Protein AF-A0A4Y2KYR1-F1 (afdb_monomer)

Foldseek 3Di:
DPPPPPVVVVVVVVVVVVCVVPPDPDDDPDDPDDDDDDDDDDDPDDDDDDPPDDDQPWDKDKDWDDPPPPPDDDDDDDDDDDDDDDPPPDDDDPGDTDIDTDRQPAQDPLCPVVLAPDPWDWDGDRPHIATHEDPQFDDRRSPDGCQPVVPLAPPPWDWDQPVVHIATHADPPFDDRRSPD

So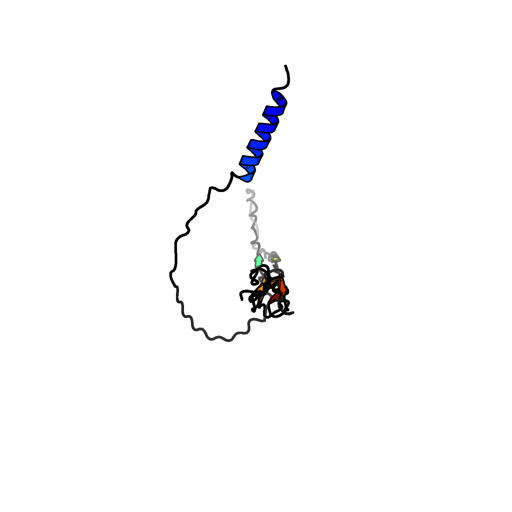lvent-accessible surface area (backbone atoms only — not comparable to full-atom values): 12220 Å² total; per-residue (Å²): 144,88,74,69,64,65,58,53,52,53,52,52,52,52,52,52,50,50,40,66,77,75,58,85,88,84,90,81,91,74,85,84,80,83,84,90,80,86,81,87,77,89,78,92,73,94,71,98,70,84,84,88,71,88,68,85,79,77,58,75,51,74,53,75,74,78,82,79,78,76,75,75,77,86,78,83,86,80,85,81,92,81,85,79,95,67,86,78,78,77,74,80,77,82,77,74,72,50,74,52,77,59,78,76,78,68,55,68,77,52,48,78,77,57,70,31,32,78,81,19,47,66,38,79,51,69,86,40,61,45,41,51,47,40,85,63,33,35,66,78,33,18,78,37,73,46,58,47,77,76,55,68,30,31,75,82,19,48,64,43,72,65,92,83,45,60,44,42,50,51,48,78,92,34,33,69,79,34,18,80,76

Nearest PDB structures (foldseek):
  4cue-assembly1_A-2  TM=7.297E-01  e=3.334E-07  Homo sapiens
  4cuf-assembly1_A  TM=7.128E-01  e=3.334E-07  Homo sapiens
  4d0f-assembly1_A-2  TM=7.132E-01  e=3.779E-07  Homo sapiens
  4xl1-assembly2_D  TM=6.771E-01  e=3.549E-07  Rattus norvegicus
  5uk5-assembly1_A  TM=6.570E-01  e=6.644E-07  Rattus norvegicus

Sequence (181 aa):
MRRVGKVTVVLLLFLSAFLYVHGASVLRTNEFKERNAPLSLTDEETDKADPSASVPTTTTATLSTESIVTTENPKEPSEPSNNTDAGTTSKPISTASISITVTTKEPGDHCSSNPCKNDGTCEEDGTGFKCVCKGPWKGETCEESFYCSSNPCKNDGTCEEDGTGFKCICKGPWKGETCEE

InterPro domains:
  IPR000742 EGF-like domain [PF00008] (111-141)
  IPR000742 EGF-like domain [PF00008] (148-178)
  IPR000742 EGF-like domain [PS00022] (131-142)
  IPR000742 EGF-like domain [PS00022] (168-179)
  IPR000742 EGF-like domain [PS01186] (131-142)
  IPR000742 EGF-like domain [PS01186] (168-179)
  IPR000742 EGF-like domain [PS50026] (107-143)
  IPR000742 EGF-like domain [PS50026] (144-180)
  IPR000742 EGF-like domain [SM00181] (110-143)
  IPR000742 EGF-like domain [SM00181] (147-180)

Organism: Araneus ventricosus (NCBI:txid182803)

Radius of gyration: 39.06 Å; Cα contacts (8 Å, |Δi|>4): 184; chains: 1; bounding box: 58×87×119 Å

Mean predicted aligned error: 21.1 Å

pLDDT: mean 70.58, std 19.36, range [40.69, 97.94]

Structure (mmCIF, N/CA/C/O backbone):
data_AF-A0A4Y2KYR1-F1
#
_entry.id   AF-A0A4Y2KYR1-F1
#
loop_
_atom_site.group_PDB
_atom_site.id
_atom_site.type_symbol
_atom_site.label_atom_id
_atom_site.label_alt_id
_atom_site.label_comp_id
_atom_site.label_asym_id
_atom_site.label_entity_id
_atom_site.label_seq_id
_atom_site.pdbx_PDB_ins_code
_atom_site.Cartn_x
_atom_site.Cartn_y
_atom_site.Cartn_z
_atom_site.occupancy
_atom_site.B_iso_or_equiv
_atom_site.auth_seq_id
_atom_site.auth_comp_id
_atom_site.auth_asym_id
_atom_site.auth_atom_id
_atom_site.pdbx_PDB_model_num
ATOM 1 N N . MET A 1 1 ? -26.246 63.822 6.257 1.00 48.97 1 MET A N 1
ATOM 2 C CA . MET A 1 1 ? -26.833 62.543 5.791 1.00 48.97 1 MET A CA 1
ATOM 3 C C . MET A 1 1 ? -25.756 61.636 5.179 1.00 48.97 1 MET A C 1
ATOM 5 O O . MET A 1 1 ? -25.474 61.803 4.007 1.00 48.97 1 MET A O 1
ATOM 9 N N . ARG A 1 2 ? -25.110 60.720 5.930 1.00 53.00 2 ARG A N 1
ATOM 10 C CA . ARG A 1 2 ? -24.216 59.655 5.382 1.00 53.00 2 ARG A CA 1
ATOM 11 C C . ARG A 1 2 ? -24.107 58.422 6.316 1.00 53.00 2 ARG A C 1
ATOM 13 O O . ARG A 1 2 ? -23.013 57.950 6.597 1.00 53.00 2 ARG A O 1
ATOM 20 N N . ARG A 1 3 ? -25.228 57.905 6.843 1.00 54.69 3 ARG A N 1
ATOM 21 C CA . ARG A 1 3 ? -25.262 56.636 7.623 1.00 54.69 3 ARG A CA 1
ATOM 22 C C . ARG A 1 3 ? -25.930 55.460 6.891 1.00 54.69 3 ARG A C 1
ATOM 24 O O . ARG A 1 3 ? -25.996 54.374 7.444 1.00 54.69 3 ARG A O 1
ATOM 31 N N . VAL A 1 4 ? -26.363 55.650 5.641 1.00 54.62 4 VAL A N 1
ATOM 32 C CA . VAL A 1 4 ? -27.049 54.614 4.836 1.00 54.62 4 VAL A CA 1
ATOM 33 C C . VAL A 1 4 ? -26.058 53.703 4.079 1.00 54.62 4 VAL A C 1
ATOM 35 O O . VAL A 1 4 ? -26.382 52.571 3.742 1.00 54.62 4 VAL A O 1
ATOM 38 N N . GLY A 1 5 ? -24.807 54.141 3.872 1.00 54.19 5 GLY A N 1
ATOM 39 C CA . GLY A 1 5 ? -23.817 53.389 3.082 1.00 54.19 5 GLY A CA 1
ATOM 40 C C . GLY A 1 5 ? -23.158 52.207 3.803 1.00 54.19 5 GLY A C 1
ATOM 41 O O . GLY A 1 5 ? -22.936 51.171 3.193 1.00 54.19 5 GLY A O 1
ATOM 42 N N . LYS A 1 6 ? -22.867 52.318 5.106 1.00 57.78 6 LYS A N 1
ATOM 43 C CA . LYS A 1 6 ? -22.137 51.256 5.829 1.00 57.78 6 LYS A CA 1
ATOM 44 C C . LYS A 1 6 ? -23.016 50.047 6.161 1.00 57.78 6 LYS A C 1
ATOM 46 O O . LYS A 1 6 ? -22.548 48.925 6.047 1.00 57.78 6 LYS A O 1
ATOM 51 N N . VAL A 1 7 ? -24.287 50.264 6.501 1.00 65.75 7 VAL A N 1
ATOM 52 C CA . VAL A 1 7 ? -25.218 49.168 6.829 1.00 65.75 7 VAL A CA 1
ATOM 53 C C . VAL A 1 7 ? -25.576 48.356 5.578 1.00 65.75 7 VAL A C 1
ATOM 55 O O . VAL A 1 7 ? -25.592 47.132 5.631 1.00 65.75 7 VAL A O 1
ATOM 58 N N . THR A 1 8 ? -25.761 49.021 4.432 1.00 68.88 8 THR A N 1
ATOM 59 C CA . THR A 1 8 ? -26.080 48.360 3.154 1.00 68.88 8 THR A CA 1
ATOM 60 C C . THR A 1 8 ? -24.920 47.502 2.640 1.00 68.88 8 THR A C 1
ATOM 62 O O . THR A 1 8 ? -25.141 46.384 2.189 1.00 68.88 8 THR A O 1
ATOM 65 N N . VAL A 1 9 ? -23.674 47.979 2.762 1.00 70.12 9 VAL A N 1
ATOM 66 C CA . VAL A 1 9 ? -22.483 47.205 2.362 1.00 70.12 9 VAL A CA 1
ATOM 67 C C . VAL A 1 9 ? -22.295 45.981 3.257 1.00 70.12 9 VAL A C 1
ATOM 69 O O . VAL A 1 9 ? -22.020 44.898 2.754 1.00 70.12 9 VAL A O 1
ATOM 72 N N . VAL A 1 10 ? -22.506 46.121 4.568 1.00 75.62 10 VAL A N 1
ATOM 73 C CA . VAL A 1 10 ? -22.406 44.991 5.502 1.00 75.62 10 VAL A CA 1
ATOM 74 C C . VAL A 1 10 ? -23.488 43.944 5.210 1.00 75.62 10 VAL A C 1
ATOM 76 O O . VAL A 1 10 ? -23.174 42.760 5.140 1.00 75.62 10 VAL A O 1
ATOM 79 N N . LEU A 1 11 ? -24.731 44.358 4.939 1.00 75.25 11 LEU A N 1
ATOM 80 C CA . LEU A 1 11 ? -25.822 43.437 4.600 1.00 75.25 11 LEU A CA 1
ATOM 81 C C . LEU A 1 11 ? -25.573 42.686 3.277 1.00 75.25 11 LEU A C 1
ATOM 83 O O . LEU A 1 11 ? -25.832 41.488 3.199 1.00 75.25 11 LEU A O 1
ATOM 87 N N . LEU A 1 12 ? -25.025 43.360 2.258 1.00 74.19 12 LEU A N 1
ATOM 88 C CA . LEU A 1 12 ? -24.672 42.731 0.978 1.00 74.19 12 LEU A CA 1
ATOM 89 C C . LEU A 1 12 ? -23.522 41.725 1.125 1.00 74.19 12 LEU A C 1
ATOM 91 O O . LEU A 1 12 ? -23.578 40.654 0.524 1.00 74.19 12 LEU A O 1
ATOM 95 N N . LEU A 1 13 ? -22.521 42.022 1.962 1.00 74.94 13 LEU A N 1
ATOM 96 C CA . LEU A 1 13 ? -21.438 41.080 2.257 1.00 74.94 13 LEU A CA 1
ATOM 97 C C . LEU A 1 13 ? -21.963 39.836 2.989 1.00 74.94 13 LEU A C 1
ATOM 99 O O . LEU A 1 13 ? -21.628 38.720 2.596 1.00 74.94 13 LEU A O 1
ATOM 103 N N . PHE A 1 14 ? -22.853 39.999 3.973 1.00 77.88 14 PHE A N 1
ATOM 104 C CA . PHE A 1 14 ? -23.469 38.861 4.663 1.00 77.88 14 PHE A CA 1
ATOM 105 C C . PHE A 1 14 ? -24.353 38.011 3.744 1.00 77.88 14 PHE A C 1
ATOM 107 O O . PHE A 1 14 ? -24.269 36.787 3.803 1.00 77.88 14 PHE A O 1
ATOM 114 N N . LEU A 1 15 ? -25.146 38.624 2.859 1.00 72.75 15 LEU A N 1
ATOM 115 C CA . LEU A 1 15 ? -25.958 37.889 1.882 1.00 72.75 15 LEU A CA 1
ATOM 116 C C . LEU A 1 15 ? -25.090 37.150 0.852 1.00 72.75 15 LEU A C 1
ATOM 118 O O . LEU A 1 15 ? -25.401 36.015 0.501 1.00 72.75 15 LEU A O 1
ATOM 122 N N . SER A 1 16 ? -23.970 37.743 0.421 1.00 72.25 16 SER A N 1
ATOM 123 C CA . SER A 1 16 ? -23.019 37.073 -0.477 1.00 72.25 16 SER A CA 1
ATOM 124 C C . SER A 1 16 ? -22.327 35.878 0.187 1.00 72.25 16 SER A C 1
ATOM 126 O O . SER A 1 16 ? -22.206 34.824 -0.430 1.00 72.25 16 SER A O 1
ATOM 128 N N . ALA A 1 17 ? -21.957 35.998 1.467 1.00 71.19 17 ALA A N 1
ATOM 129 C CA . ALA A 1 17 ? -21.368 34.906 2.234 1.00 71.19 17 ALA A CA 1
ATOM 130 C C . ALA A 1 17 ? -22.388 33.790 2.510 1.00 71.19 17 ALA A C 1
ATOM 132 O O . ALA A 1 17 ? -22.047 32.616 2.423 1.00 71.19 17 ALA A O 1
ATOM 133 N N . PHE A 1 18 ? -23.653 34.129 2.773 1.00 70.38 18 PHE A N 1
ATOM 134 C CA . PHE A 1 18 ? -24.713 33.133 2.952 1.00 70.38 18 PHE A CA 1
ATOM 135 C C . PHE A 1 18 ? -25.013 32.356 1.666 1.00 70.38 18 PHE A C 1
ATOM 137 O O . PHE A 1 18 ? -25.172 31.139 1.717 1.00 70.38 18 PHE A O 1
ATOM 144 N N . LEU A 1 19 ? -25.042 33.030 0.511 1.00 67.12 19 LEU A N 1
ATOM 145 C CA . LEU A 1 19 ? -25.156 32.356 -0.786 1.00 67.12 19 LEU A CA 1
ATOM 146 C C . LEU A 1 19 ? -23.917 31.507 -1.102 1.00 67.12 19 LEU A C 1
ATOM 148 O O . LEU A 1 19 ? -24.059 30.436 -1.676 1.00 67.12 19 LEU A O 1
ATOM 152 N N . TYR A 1 20 ? -22.722 31.933 -0.686 1.00 69.50 20 TYR A N 1
ATOM 153 C CA . TYR A 1 20 ? -21.499 31.142 -0.844 1.00 69.50 20 TYR A CA 1
ATOM 154 C C . TYR A 1 20 ? -21.510 29.865 0.012 1.00 69.50 20 TYR A C 1
ATOM 156 O O . TYR A 1 20 ? -21.117 28.804 -0.461 1.00 69.50 20 TYR A O 1
ATOM 164 N N . VAL A 1 21 ? -21.992 29.944 1.256 1.00 66.50 21 VAL A N 1
ATOM 165 C CA . VAL A 1 21 ? -22.015 28.797 2.182 1.00 66.50 21 VAL A CA 1
ATOM 166 C C . VAL A 1 21 ? -23.177 27.838 1.887 1.00 66.50 21 VAL A C 1
ATOM 168 O O . VAL A 1 21 ? -23.030 26.637 2.090 1.00 66.50 21 VAL A O 1
ATOM 171 N N . HIS A 1 22 ? -24.315 28.327 1.378 1.00 65.31 22 HIS A N 1
ATOM 172 C CA . HIS A 1 22 ? -25.526 27.512 1.176 1.00 65.31 22 HIS A CA 1
ATOM 173 C C . HIS A 1 22 ? -26.009 27.399 -0.282 1.00 65.31 22 HIS A C 1
ATOM 175 O O . HIS A 1 22 ? -27.112 26.905 -0.517 1.00 65.31 22 HIS A O 1
ATOM 181 N N . GLY A 1 23 ? -25.233 27.838 -1.277 1.00 52.69 23 GLY A N 1
ATOM 182 C CA . GLY A 1 23 ? -25.733 28.011 -2.644 1.00 52.69 23 GLY A CA 1
ATOM 183 C C . GLY A 1 23 ? -24.744 27.676 -3.753 1.00 52.69 23 GLY A C 1
ATOM 184 O O . GLY A 1 23 ? -24.394 28.553 -4.531 1.00 52.69 23 GLY A O 1
ATOM 185 N N . ALA A 1 24 ? -24.367 26.400 -3.877 1.00 58.44 24 ALA A N 1
ATOM 186 C CA . ALA A 1 24 ? -24.047 25.757 -5.161 1.00 58.44 24 ALA A CA 1
ATOM 187 C C . ALA A 1 24 ? -23.942 24.231 -4.982 1.00 58.44 24 ALA A C 1
ATOM 189 O O . ALA A 1 24 ? -22.869 23.639 -5.036 1.00 58.44 24 ALA A O 1
ATOM 190 N N . SER A 1 25 ? -25.064 23.560 -4.730 1.00 58.47 25 SER A N 1
ATOM 191 C CA . SER A 1 25 ? -25.136 22.092 -4.784 1.00 58.47 25 SER A CA 1
ATOM 192 C C . SER A 1 25 ? -26.449 21.657 -5.411 1.00 58.47 25 SER A C 1
ATOM 194 O O . SER A 1 25 ? -27.263 20.983 -4.798 1.00 58.47 25 SER A O 1
ATOM 196 N N . VAL A 1 26 ? -26.668 22.075 -6.656 1.00 58.38 26 VAL A N 1
ATOM 197 C CA . VAL A 1 26 ? -27.631 21.433 -7.549 1.00 58.38 26 VAL A CA 1
ATOM 198 C C . VAL A 1 26 ? -27.011 21.461 -8.937 1.00 58.38 26 VAL A C 1
ATOM 200 O O . VAL A 1 26 ? -26.867 22.539 -9.503 1.00 58.38 26 VAL A O 1
ATOM 203 N N . LEU A 1 27 ? -26.584 20.288 -9.418 1.00 50.97 27 LEU A N 1
ATOM 204 C CA . LEU A 1 27 ? -26.590 19.811 -10.813 1.00 50.97 27 LEU A CA 1
ATOM 205 C C . LEU A 1 27 ? -25.491 18.753 -11.013 1.00 50.97 27 LEU A C 1
ATOM 207 O O . LEU A 1 27 ? -24.351 19.080 -11.329 1.00 50.97 27 LEU A O 1
ATOM 211 N N . ARG A 1 28 ? -25.864 17.477 -10.861 1.00 50.25 28 ARG A N 1
ATOM 212 C CA . ARG A 1 28 ? -25.661 16.400 -11.854 1.00 50.25 28 ARG A CA 1
ATOM 213 C C . ARG A 1 28 ? -26.103 15.065 -11.250 1.00 50.25 28 ARG A C 1
ATOM 215 O O . ARG A 1 28 ? -25.305 14.290 -10.742 1.00 50.25 28 ARG A O 1
ATOM 222 N N . THR A 1 29 ? -27.398 14.788 -11.349 1.00 48.88 29 THR A N 1
ATOM 223 C CA . THR A 1 29 ? -27.886 13.413 -11.469 1.00 48.88 29 THR A CA 1
ATOM 224 C C . THR A 1 29 ? -27.684 13.003 -12.924 1.00 48.88 29 THR A C 1
ATOM 226 O O . THR A 1 29 ? -28.483 13.379 -13.777 1.00 48.88 29 THR A O 1
ATOM 229 N N . ASN A 1 30 ? -26.601 12.288 -13.221 1.00 47.66 30 ASN A N 1
ATOM 230 C CA . ASN A 1 30 ? -26.528 11.489 -14.439 1.00 47.66 30 ASN A CA 1
ATOM 231 C C . ASN A 1 30 ? -26.544 10.023 -14.027 1.00 47.66 30 ASN A C 1
ATOM 233 O O . ASN A 1 30 ? -25.548 9.471 -13.569 1.00 47.66 30 ASN A O 1
ATOM 237 N N . GLU A 1 31 ? -27.721 9.430 -14.186 1.00 54.69 31 GLU A N 1
ATOM 238 C CA . GLU A 1 31 ? -27.915 7.997 -14.308 1.00 54.69 31 GLU A CA 1
ATOM 239 C C . GLU A 1 31 ? -27.101 7.491 -15.507 1.00 54.69 31 GLU A C 1
ATOM 241 O O . GLU A 1 31 ? -27.342 7.909 -16.640 1.00 54.69 31 GLU A O 1
ATOM 246 N N . PHE A 1 32 ? -26.155 6.577 -15.286 1.00 44.91 32 PHE A N 1
ATOM 247 C CA . PHE A 1 32 ? -25.683 5.697 -16.354 1.00 44.91 32 PHE A CA 1
ATOM 248 C C . PHE A 1 32 ? -26.122 4.274 -16.027 1.00 44.91 32 PHE A C 1
ATOM 250 O O . PHE A 1 32 ? -25.468 3.512 -15.317 1.00 44.91 32 PHE A O 1
ATOM 257 N N . LYS A 1 33 ? -27.327 3.988 -16.509 1.00 44.59 33 LYS A N 1
ATOM 258 C CA . LYS A 1 33 ? -27.971 2.686 -16.563 1.00 44.59 33 LYS A CA 1
ATOM 259 C C . LYS A 1 33 ? -27.287 1.833 -17.645 1.00 44.59 33 LYS A C 1
ATOM 261 O O . LYS A 1 33 ? -27.199 2.260 -18.788 1.00 44.59 33 LYS A O 1
ATOM 266 N N . GLU A 1 34 ? -26.890 0.626 -17.237 1.00 47.41 34 GLU A N 1
ATOM 267 C CA . GLU A 1 34 ? -26.740 -0.621 -18.013 1.00 47.41 34 GLU A CA 1
ATOM 268 C C . GLU A 1 34 ? -25.755 -0.695 -19.195 1.00 47.41 34 GLU A C 1
ATOM 270 O O . GLU A 1 34 ? -25.912 -0.021 -20.204 1.00 47.41 34 GLU A O 1
ATOM 275 N N . ARG A 1 35 ? -24.843 -1.682 -19.134 1.00 53.84 35 ARG A N 1
ATOM 276 C CA . ARG A 1 35 ? -24.932 -2.924 -19.936 1.00 53.84 35 ARG A CA 1
ATOM 277 C C . ARG A 1 35 ? -24.091 -4.044 -19.301 1.00 53.84 35 ARG A C 1
ATOM 279 O O . ARG A 1 35 ? -22.876 -4.078 -19.450 1.00 53.84 35 ARG A O 1
ATOM 286 N N . ASN A 1 36 ? -24.775 -4.987 -18.657 1.00 47.72 36 ASN A N 1
ATOM 287 C CA . ASN A 1 36 ? -24.291 -6.356 -18.498 1.00 47.72 36 ASN A CA 1
ATOM 288 C C . ASN A 1 36 ? -24.585 -7.120 -19.799 1.00 47.72 36 ASN A C 1
ATOM 290 O O . ASN A 1 36 ? -25.739 -7.157 -20.220 1.00 47.72 36 ASN A O 1
ATOM 294 N N . ALA A 1 37 ? -23.578 -7.757 -20.394 1.00 51.31 37 ALA A N 1
ATOM 295 C CA . ALA A 1 37 ? -23.727 -8.988 -21.172 1.00 51.31 37 ALA A CA 1
ATOM 296 C C . ALA A 1 37 ? -22.363 -9.709 -21.235 1.00 51.31 37 ALA A C 1
ATOM 298 O O . ALA A 1 37 ? -21.341 -9.035 -21.379 1.00 51.31 37 ALA A O 1
ATOM 299 N N . PRO A 1 38 ? -22.333 -11.046 -21.103 1.00 51.50 38 PRO A N 1
ATOM 300 C CA . PRO A 1 38 ? -21.107 -11.826 -21.023 1.00 51.50 38 PRO A CA 1
ATOM 301 C C . PRO A 1 38 ? -20.600 -12.176 -22.426 1.00 51.50 38 PRO A C 1
ATOM 303 O O . PRO A 1 38 ? -21.381 -12.568 -23.291 1.00 51.50 38 PRO A O 1
ATOM 306 N N . LEU A 1 39 ? -19.289 -12.105 -22.637 1.00 44.81 39 LEU A N 1
ATOM 307 C CA . LEU A 1 39 ? -18.638 -12.808 -23.737 1.00 44.81 39 LEU A CA 1
ATOM 308 C C . LEU A 1 39 ? -17.711 -13.854 -23.129 1.00 44.81 39 LEU A C 1
ATOM 310 O O . LEU A 1 39 ? -16.618 -13.551 -22.664 1.00 44.81 39 LEU A O 1
ATOM 314 N N . SER A 1 40 ? -18.210 -15.090 -23.101 1.00 46.50 40 SER A N 1
ATOM 315 C CA . SER A 1 40 ? -17.381 -16.281 -23.013 1.00 46.50 40 SER A CA 1
ATOM 316 C C . SER A 1 40 ? -16.655 -16.450 -24.346 1.00 46.50 40 SER A C 1
ATOM 318 O O . SER A 1 40 ? -17.301 -16.690 -25.368 1.00 46.50 40 SER A O 1
ATOM 320 N N . LEU A 1 41 ? -15.333 -16.368 -24.330 1.00 45.91 41 LEU A N 1
ATOM 321 C CA . LEU A 1 41 ? -14.497 -17.040 -25.314 1.00 45.91 41 LEU A CA 1
ATOM 322 C C . LEU A 1 41 ? -13.547 -17.929 -24.522 1.00 45.91 41 LEU A C 1
ATOM 324 O O . LEU A 1 41 ? -12.669 -17.467 -23.799 1.00 45.91 41 LEU A O 1
ATOM 328 N N . THR A 1 42 ? -13.860 -19.217 -24.569 1.00 41.12 42 THR A N 1
ATOM 329 C CA . THR A 1 42 ? -12.955 -20.301 -24.228 1.00 41.12 42 THR A CA 1
ATOM 330 C C . THR A 1 42 ? -11.951 -20.415 -25.363 1.00 41.12 42 THR A C 1
ATOM 332 O O . THR A 1 42 ? -12.316 -20.925 -26.419 1.00 41.12 42 THR A O 1
ATOM 335 N N . ASP A 1 43 ? -10.721 -19.976 -25.132 1.00 40.88 43 ASP A N 1
ATOM 336 C CA . ASP A 1 43 ? -9.572 -20.451 -25.892 1.00 40.88 43 ASP A CA 1
ATOM 337 C C . ASP A 1 43 ? -8.645 -21.158 -24.904 1.00 40.88 43 ASP A C 1
ATOM 339 O O . ASP A 1 43 ? -7.964 -20.561 -24.069 1.00 40.88 43 ASP A O 1
ATOM 343 N N . GLU A 1 44 ? -8.742 -22.481 -24.945 1.00 52.03 44 GLU A N 1
ATOM 344 C CA . GLU A 1 44 ? -7.781 -23.411 -24.382 1.00 52.03 44 GLU A CA 1
ATOM 345 C C . GLU A 1 44 ? -6.595 -23.444 -25.353 1.00 52.03 44 GLU A C 1
ATOM 347 O O . GLU A 1 44 ? -6.631 -24.160 -26.346 1.00 52.03 44 GLU A O 1
ATOM 352 N N . GLU A 1 45 ? -5.560 -22.643 -25.091 1.00 44.47 45 GLU A N 1
ATOM 353 C CA . GLU A 1 45 ? -4.241 -22.832 -25.701 1.00 44.47 45 GLU A CA 1
ATOM 354 C C . GLU A 1 45 ? -3.224 -23.007 -24.572 1.00 44.47 45 GLU A C 1
ATOM 356 O O . GLU A 1 45 ? -2.727 -22.065 -23.951 1.00 44.47 45 GLU A O 1
ATOM 361 N N . THR A 1 46 ? -2.966 -24.270 -24.248 1.00 47.78 46 THR A N 1
ATOM 362 C CA . THR A 1 46 ? -1.804 -24.676 -23.471 1.00 47.78 46 THR A CA 1
ATOM 363 C C . THR A 1 46 ? -0.553 -24.474 -24.312 1.00 47.78 46 THR A C 1
ATOM 365 O O . THR A 1 46 ? -0.159 -25.380 -25.037 1.00 47.78 46 THR A O 1
ATOM 368 N N . ASP A 1 47 ? 0.112 -23.335 -24.141 1.00 43.81 47 ASP A N 1
ATOM 369 C CA . ASP A 1 47 ? 1.546 -23.239 -24.380 1.00 43.81 47 ASP A CA 1
ATOM 370 C C . ASP A 1 47 ? 2.224 -22.491 -23.234 1.00 43.81 47 ASP A C 1
ATOM 372 O O . ASP A 1 47 ? 2.015 -21.312 -22.954 1.00 43.81 47 ASP A O 1
ATOM 376 N N . LYS A 1 48 ? 3.028 -23.259 -22.506 1.00 48.31 48 LYS A N 1
ATOM 377 C CA . LYS A 1 48 ? 3.826 -22.819 -21.373 1.00 48.31 48 LYS A CA 1
ATOM 378 C C . LYS A 1 48 ? 5.069 -22.124 -21.929 1.00 48.31 48 LYS A C 1
ATOM 380 O O . LYS A 1 48 ? 6.115 -22.755 -22.057 1.00 48.31 48 LYS A O 1
ATOM 385 N N . ALA A 1 49 ? 4.942 -20.845 -22.267 1.00 40.69 49 ALA A N 1
ATOM 386 C CA . ALA A 1 49 ? 6.068 -19.981 -22.593 1.00 40.69 49 ALA A CA 1
ATOM 387 C C . ALA A 1 49 ? 6.255 -18.929 -21.489 1.00 40.69 49 ALA A C 1
ATOM 389 O O . ALA A 1 49 ? 5.361 -18.156 -21.159 1.00 40.69 49 ALA A O 1
ATOM 390 N N . ASP A 1 50 ? 7.435 -18.987 -20.889 1.00 44.16 50 ASP A N 1
ATOM 391 C CA . ASP A 1 50 ? 8.017 -18.063 -19.918 1.00 44.16 50 ASP A CA 1
ATOM 392 C C . ASP A 1 50 ? 8.008 -16.603 -20.441 1.00 44.16 50 ASP A C 1
ATOM 394 O O . ASP A 1 50 ? 8.510 -16.379 -21.546 1.00 44.16 50 ASP A O 1
ATOM 398 N N . PRO A 1 51 ? 7.453 -15.604 -19.719 1.00 43.41 51 PRO A N 1
ATOM 399 C CA . PRO A 1 51 ? 7.383 -14.228 -20.209 1.00 43.41 51 PRO A CA 1
ATOM 400 C C . PRO A 1 51 ? 8.585 -13.341 -19.825 1.00 43.41 51 PRO A C 1
ATOM 402 O O . PRO A 1 51 ? 8.548 -12.147 -20.105 1.00 43.41 51 PRO A O 1
ATOM 405 N N . SER A 1 52 ? 9.664 -13.855 -19.222 1.00 43.62 52 SER A N 1
ATOM 406 C CA . SER A 1 52 ? 10.763 -13.001 -18.719 1.00 43.62 52 SER A CA 1
ATOM 407 C C . SER A 1 52 ? 11.947 -12.786 -19.679 1.00 43.62 52 SER A C 1
ATOM 409 O O . SER A 1 52 ? 13.072 -12.566 -19.236 1.00 43.62 52 SER A O 1
ATOM 411 N N . ALA A 1 53 ? 11.725 -12.788 -20.995 1.00 40.97 53 ALA A N 1
ATOM 412 C CA . ALA A 1 53 ? 12.755 -12.401 -21.964 1.00 40.97 53 ALA A CA 1
ATOM 413 C C . ALA A 1 53 ? 12.255 -11.301 -22.913 1.00 40.97 53 ALA A C 1
ATOM 415 O O . ALA A 1 53 ? 11.762 -11.573 -24.007 1.00 40.97 53 ALA A O 1
ATOM 416 N N . SER A 1 54 ? 12.424 -10.045 -22.496 1.00 48.16 54 SER A N 1
ATOM 417 C CA . SER A 1 54 ? 12.369 -8.861 -23.356 1.00 48.16 54 SER A CA 1
ATOM 418 C C . SER A 1 54 ? 13.555 -8.882 -24.322 1.00 48.16 54 SER A C 1
ATOM 420 O O . SER A 1 54 ? 14.696 -8.558 -23.986 1.00 48.16 54 SER A O 1
ATOM 422 N N . VAL A 1 55 ? 13.308 -9.370 -25.537 1.00 46.94 55 VAL A N 1
ATOM 423 C CA . VAL A 1 55 ? 14.258 -9.239 -26.640 1.00 46.94 55 VAL A CA 1
ATOM 424 C C . VAL A 1 55 ? 14.022 -7.870 -27.283 1.00 46.94 55 VAL A C 1
ATOM 426 O O . VAL A 1 55 ? 12.908 -7.624 -27.755 1.00 46.94 55 VAL A O 1
ATOM 429 N N . PRO A 1 56 ? 15.049 -7.003 -27.404 1.00 50.81 56 PRO A N 1
ATOM 430 C CA . PRO A 1 56 ? 14.885 -5.705 -28.041 1.00 50.81 56 PRO A CA 1
ATOM 431 C C . PRO A 1 56 ? 14.463 -5.898 -29.500 1.00 50.81 56 PRO A C 1
ATOM 433 O O . PRO A 1 56 ? 15.246 -6.333 -30.351 1.00 50.81 56 PRO A O 1
ATOM 436 N N . THR A 1 57 ? 13.208 -5.564 -29.803 1.00 51.50 57 THR A N 1
ATOM 437 C CA . THR A 1 57 ? 12.666 -5.684 -31.160 1.00 51.50 57 THR A CA 1
ATOM 438 C C . THR A 1 57 ? 13.230 -4.553 -32.014 1.00 51.50 57 THR A C 1
ATOM 440 O O . THR A 1 57 ? 12.735 -3.428 -32.032 1.00 51.50 57 THR A O 1
ATOM 443 N N . THR A 1 58 ? 14.321 -4.846 -32.718 1.00 51.06 58 THR A N 1
ATOM 444 C CA . THR A 1 58 ? 14.985 -3.897 -33.614 1.00 51.06 58 THR A CA 1
ATOM 445 C C . THR A 1 58 ? 14.233 -3.847 -34.941 1.00 51.06 58 THR A C 1
ATOM 447 O O . THR A 1 58 ? 14.430 -4.696 -35.809 1.00 51.06 58 THR A O 1
ATOM 450 N N . THR A 1 59 ? 13.374 -2.843 -35.127 1.00 59.88 59 THR A N 1
ATOM 451 C CA . THR A 1 59 ? 12.728 -2.618 -36.428 1.00 59.88 59 THR A CA 1
ATOM 452 C C . THR A 1 59 ? 13.644 -1.759 -37.288 1.00 59.88 59 THR A C 1
ATOM 454 O O . THR A 1 59 ? 13.824 -0.568 -37.038 1.00 59.88 59 THR A O 1
ATOM 457 N N . THR A 1 60 ? 14.254 -2.375 -38.298 1.00 57.78 60 THR A N 1
ATOM 458 C CA . THR A 1 60 ? 15.080 -1.663 -39.277 1.00 57.78 60 THR A CA 1
ATOM 459 C C . THR A 1 60 ? 14.207 -1.284 -40.464 1.00 57.78 60 THR A C 1
ATOM 461 O O . THR A 1 60 ? 13.721 -2.158 -41.176 1.00 57.78 60 THR A O 1
ATOM 464 N N . ALA A 1 61 ? 14.014 0.015 -40.684 1.00 62.50 61 ALA A N 1
ATOM 465 C CA . ALA A 1 61 ? 13.388 0.527 -41.896 1.00 62.50 61 ALA A CA 1
ATOM 466 C C . ALA A 1 61 ? 14.483 1.019 -42.849 1.00 62.50 61 ALA A C 1
ATOM 468 O O . ALA A 1 61 ? 15.277 1.903 -42.510 1.00 62.50 61 ALA A O 1
ATOM 469 N N . THR A 1 62 ? 14.540 0.431 -44.040 1.00 57.22 62 THR A N 1
ATOM 470 C CA . THR A 1 62 ? 15.434 0.847 -45.120 1.00 57.22 62 THR A CA 1
ATOM 471 C C . THR A 1 62 ? 14.686 1.789 -46.054 1.00 57.22 62 THR A C 1
ATOM 473 O O . THR A 1 62 ? 13.790 1.377 -46.789 1.00 57.22 62 THR A O 1
ATOM 476 N N . LEU A 1 63 ? 15.057 3.071 -46.042 1.00 61.59 63 LEU A N 1
ATOM 477 C CA . LEU A 1 63 ? 14.582 4.015 -47.052 1.00 61.59 63 LEU A CA 1
ATOM 478 C C . LEU A 1 63 ? 15.511 3.921 -48.265 1.00 61.59 63 LEU A C 1
ATOM 480 O O . LEU A 1 63 ? 16.703 4.224 -48.176 1.00 61.59 63 LEU A O 1
ATOM 484 N N . SER A 1 64 ? 14.965 3.485 -49.396 1.00 55.25 64 SER A N 1
ATOM 485 C CA . SER A 1 64 ? 15.635 3.542 -50.695 1.00 55.25 64 SER A CA 1
ATOM 486 C C . SER A 1 64 ? 15.102 4.756 -51.451 1.00 55.25 64 SER A C 1
ATOM 488 O O . SER A 1 64 ? 13.899 4.890 -51.655 1.00 55.25 64 SER A O 1
ATOM 490 N N . THR A 1 65 ? 15.982 5.682 -51.826 1.00 62.06 65 THR A N 1
ATOM 491 C CA . THR A 1 65 ? 15.620 6.746 -52.763 1.00 62.06 65 THR A CA 1
ATOM 492 C C . THR A 1 65 ? 15.739 6.190 -54.178 1.00 62.06 65 THR A C 1
ATOM 494 O O . THR A 1 65 ? 16.824 5.808 -54.620 1.00 62.06 65 THR A O 1
ATOM 497 N N . GLU A 1 66 ? 14.623 6.113 -54.902 1.00 61.09 66 GLU A N 1
ATOM 498 C CA . GLU A 1 66 ? 14.677 5.881 -56.343 1.00 61.09 66 GLU A CA 1
ATOM 499 C C . GLU A 1 66 ? 15.401 7.066 -56.991 1.00 61.09 66 GLU A C 1
ATOM 501 O O . GLU A 1 66 ? 15.157 8.231 -56.668 1.00 61.09 66 GLU A O 1
ATOM 506 N N . SER A 1 67 ? 16.353 6.770 -57.874 1.00 51.91 67 SER A N 1
ATOM 507 C CA . SER A 1 67 ? 17.074 7.802 -58.615 1.00 51.91 67 SER A CA 1
ATOM 508 C C . SER A 1 67 ? 16.071 8.523 -59.513 1.00 51.91 67 SER A C 1
ATOM 510 O O . SER A 1 67 ? 15.615 7.951 -60.500 1.00 51.91 67 SER A O 1
ATOM 512 N N . ILE A 1 68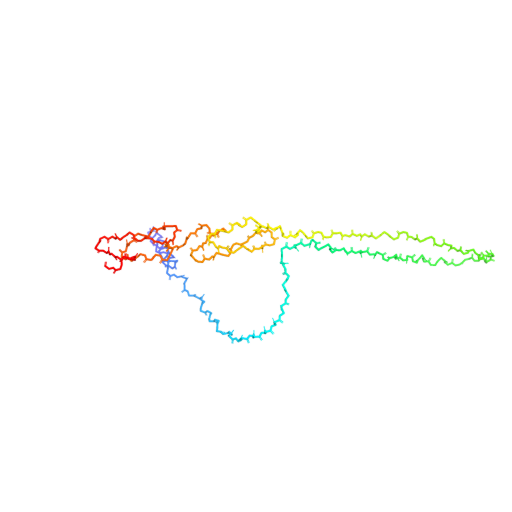 ? 15.705 9.764 -59.183 1.00 57.28 68 ILE A N 1
ATOM 513 C CA . ILE A 1 68 ? 14.917 10.601 -60.090 1.00 57.28 68 ILE A CA 1
ATOM 514 C C . ILE A 1 68 ? 15.812 10.866 -61.301 1.00 57.28 68 ILE A C 1
ATOM 516 O O . ILE A 1 68 ? 16.753 11.656 -61.226 1.00 57.28 68 ILE A O 1
ATOM 520 N N . VAL A 1 69 ? 15.554 10.166 -62.406 1.00 52.94 69 VAL A N 1
ATOM 521 C CA . VAL A 1 69 ? 16.178 10.457 -63.696 1.00 52.94 69 VAL A CA 1
ATOM 522 C C . VAL A 1 69 ? 15.689 11.841 -64.104 1.00 52.94 69 VAL A C 1
ATOM 524 O O . VAL A 1 69 ? 14.568 11.999 -64.583 1.00 52.94 69 VAL A O 1
ATOM 527 N N . THR A 1 70 ? 16.504 12.870 -63.885 1.00 45.25 70 THR A N 1
ATOM 528 C CA . THR A 1 70 ? 16.281 14.163 -64.526 1.00 45.25 70 THR A CA 1
ATOM 529 C C . THR A 1 70 ? 16.570 13.969 -66.004 1.00 45.25 70 THR A C 1
ATOM 531 O O . THR A 1 70 ? 17.725 13.978 -66.420 1.00 45.25 70 THR A O 1
ATOM 534 N N . THR A 1 71 ? 15.525 13.732 -66.794 1.00 49.00 71 THR A N 1
ATOM 535 C CA . THR A 1 71 ? 15.600 13.800 -68.251 1.00 49.00 71 THR A CA 1
ATOM 536 C C . THR A 1 71 ? 16.030 15.212 -68.618 1.00 49.00 71 THR A C 1
ATOM 538 O O . THR A 1 71 ? 15.258 16.164 -68.484 1.00 49.00 71 THR A O 1
ATOM 541 N N . GLU A 1 72 ? 17.285 15.363 -69.017 1.00 55.50 72 GLU A N 1
ATOM 542 C CA . GLU A 1 72 ? 17.779 16.597 -69.606 1.00 55.50 72 GLU A CA 1
ATOM 543 C C . GLU A 1 72 ? 16.972 16.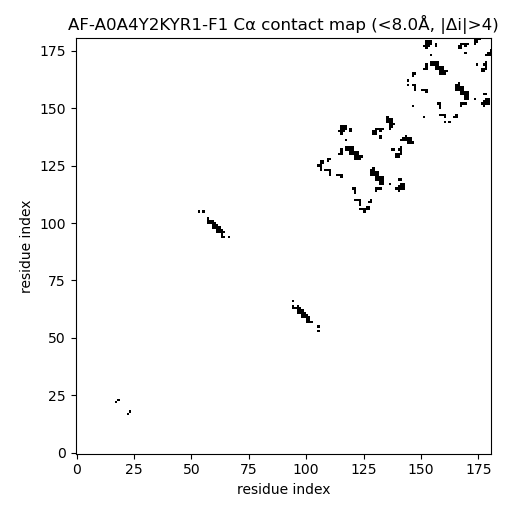882 -70.881 1.00 55.50 72 GLU A C 1
ATOM 545 O O . GLU A 1 72 ? 16.783 16.024 -71.744 1.00 55.50 72 GLU A O 1
ATOM 550 N N . ASN A 1 73 ? 16.398 18.084 -70.917 1.00 48.22 73 ASN A N 1
ATOM 551 C CA 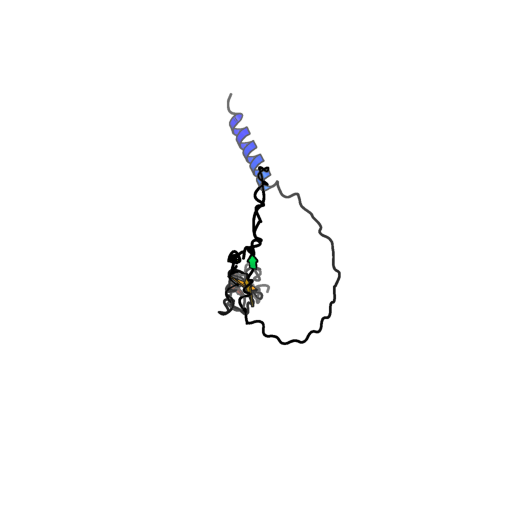. ASN A 1 73 ? 15.490 18.562 -71.952 1.00 48.22 73 ASN A CA 1
ATOM 552 C C . ASN A 1 73 ? 16.172 18.490 -73.340 1.00 48.22 73 ASN A C 1
ATOM 554 O O . ASN A 1 73 ? 17.335 18.895 -73.443 1.00 48.22 73 ASN A O 1
ATOM 558 N N . PRO A 1 74 ? 15.500 18.028 -74.413 1.00 50.88 74 PRO A N 1
ATOM 559 C CA . PRO A 1 74 ? 16.112 17.901 -75.732 1.00 50.88 74 PRO A CA 1
ATOM 560 C C . PRO A 1 74 ? 16.585 19.260 -76.254 1.00 50.88 74 PRO A C 1
ATOM 562 O O . PRO A 1 74 ? 15.794 20.190 -76.416 1.00 50.88 74 PRO A O 1
ATOM 565 N N . LYS A 1 75 ? 17.881 19.376 -76.547 1.00 50.44 75 LYS A N 1
ATOM 566 C CA . LYS A 1 75 ? 18.411 20.480 -77.346 1.00 50.44 75 LYS A CA 1
ATOM 567 C C . LYS A 1 75 ? 18.022 20.249 -78.810 1.00 50.44 75 LYS A C 1
ATOM 569 O O . LYS A 1 75 ? 18.332 19.197 -79.366 1.00 50.44 75 LYS A O 1
ATOM 574 N N . GLU A 1 76 ? 17.335 21.227 -79.400 1.00 48.38 76 GLU A N 1
ATOM 575 C CA . GLU A 1 76 ? 16.947 21.263 -80.819 1.00 48.38 76 GLU A CA 1
ATOM 576 C C . GLU A 1 76 ? 18.158 21.112 -81.773 1.00 48.38 76 GLU A C 1
ATOM 578 O O . GLU A 1 76 ? 19.292 21.426 -81.390 1.00 48.38 76 GLU A O 1
ATOM 583 N N . PRO A 1 77 ? 17.931 20.628 -83.011 1.00 56.12 77 PRO A N 1
ATOM 584 C CA . PRO A 1 77 ? 18.933 19.992 -83.852 1.00 56.12 77 PRO A CA 1
ATOM 585 C C . PRO A 1 77 ? 19.669 20.973 -84.769 1.00 56.12 77 PRO A C 1
ATOM 587 O O . PRO A 1 77 ? 19.073 21.856 -85.381 1.00 56.12 77 PRO A O 1
ATOM 590 N N . SER A 1 78 ? 20.956 20.711 -84.987 1.00 44.28 78 SER A N 1
ATOM 591 C CA . SER A 1 78 ? 21.653 21.154 -86.197 1.00 44.28 78 SER A CA 1
ATOM 592 C C . SER A 1 78 ? 22.767 20.164 -86.571 1.00 44.28 78 SER A C 1
ATOM 594 O O . SER A 1 78 ? 23.884 20.315 -86.092 1.00 44.28 78 SER A O 1
ATOM 596 N N . GLU A 1 79 ? 22.397 19.174 -87.404 1.00 52.09 79 GLU A N 1
ATOM 597 C CA . GLU A 1 79 ? 23.191 18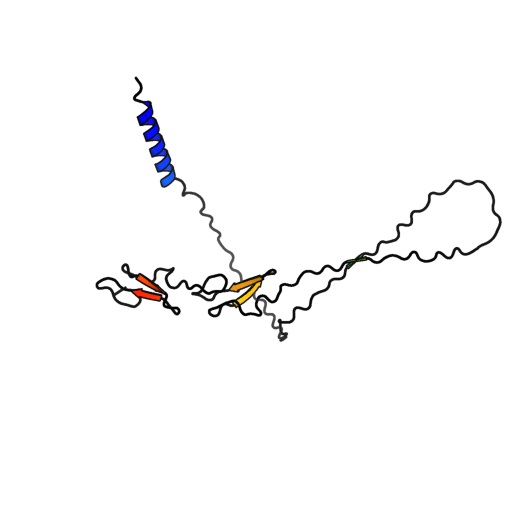.447 -88.432 1.00 52.09 79 GLU A CA 1
ATOM 598 C C . GLU A 1 79 ? 24.542 17.760 -88.075 1.00 52.09 79 GLU A C 1
ATOM 600 O O . GLU A 1 79 ? 25.144 18.005 -87.037 1.00 52.09 79 GLU A O 1
ATOM 605 N N . PRO A 1 80 ? 25.074 16.878 -88.949 1.00 49.91 80 PRO A N 1
ATOM 606 C CA . PRO A 1 80 ? 24.560 15.554 -89.270 1.00 49.91 80 PRO A CA 1
ATOM 607 C C . PRO A 1 80 ? 25.544 14.441 -88.850 1.00 49.91 80 PRO A C 1
ATOM 609 O O . PRO A 1 80 ? 26.721 14.655 -88.567 1.00 49.91 80 PRO A O 1
ATOM 612 N N . SER A 1 81 ? 25.020 13.217 -88.824 1.00 55.75 81 SER A N 1
ATOM 613 C CA . SER A 1 81 ? 25.664 11.981 -88.377 1.00 55.75 81 SER A CA 1
ATOM 614 C C . SER A 1 81 ? 27.008 11.666 -89.041 1.00 55.75 81 SER A C 1
ATOM 616 O O . SER A 1 81 ? 27.090 11.613 -90.269 1.00 55.75 81 SER A O 1
ATOM 618 N N . ASN A 1 82 ? 27.994 11.259 -88.236 1.00 49.62 82 ASN A N 1
ATOM 619 C CA . ASN A 1 82 ? 28.855 10.140 -88.609 1.00 49.62 82 ASN A CA 1
ATOM 620 C C . ASN A 1 82 ? 29.514 9.463 -87.396 1.00 49.62 82 ASN A C 1
ATOM 622 O O . ASN A 1 82 ? 30.207 10.099 -86.610 1.00 49.62 82 ASN A O 1
ATOM 626 N N . ASN A 1 83 ? 29.353 8.139 -87.388 1.00 49.91 83 ASN A N 1
ATOM 627 C CA . ASN A 1 83 ? 30.110 7.096 -86.699 1.00 49.91 83 ASN A CA 1
ATOM 628 C C . ASN A 1 83 ? 29.788 6.666 -85.250 1.00 49.91 83 ASN A C 1
ATOM 630 O O . ASN A 1 83 ? 30.120 7.319 -84.268 1.00 49.91 83 ASN A O 1
ATOM 634 N N . THR A 1 84 ? 29.298 5.420 -85.232 1.00 44.00 84 THR A N 1
ATOM 635 C CA . THR A 1 84 ? 29.765 4.261 -84.456 1.00 44.00 84 THR A CA 1
ATOM 636 C C . THR A 1 84 ? 29.282 4.122 -83.018 1.00 44.00 84 THR A C 1
ATOM 638 O O . THR A 1 84 ? 29.738 4.796 -82.102 1.00 44.00 84 THR A O 1
ATOM 641 N N . ASP A 1 85 ? 28.395 3.137 -82.866 1.00 55.50 85 ASP A N 1
ATOM 642 C CA . ASP A 1 85 ? 27.994 2.455 -81.640 1.00 55.50 85 ASP A CA 1
ATOM 643 C C . ASP A 1 85 ? 29.188 2.204 -80.703 1.00 55.50 85 ASP A C 1
ATOM 645 O O . ASP A 1 85 ? 30.016 1.317 -80.920 1.00 55.50 85 ASP A O 1
ATOM 649 N N . ALA A 1 86 ? 29.280 3.028 -79.664 1.00 44.66 86 ALA A N 1
ATOM 650 C CA . ALA A 1 86 ? 30.074 2.763 -78.481 1.00 44.66 86 ALA A CA 1
ATOM 651 C C . ALA A 1 86 ? 29.092 2.701 -77.314 1.00 44.66 86 ALA A C 1
ATOM 653 O O . ALA A 1 86 ? 28.602 3.729 -76.838 1.00 44.66 86 ALA A O 1
ATOM 654 N N . GLY A 1 87 ? 28.783 1.474 -76.887 1.00 48.50 87 GLY A N 1
ATOM 655 C CA . GLY A 1 87 ? 27.975 1.199 -75.709 1.00 48.50 87 GLY A CA 1
ATOM 656 C C . GLY A 1 87 ? 28.425 2.073 -74.544 1.00 48.50 87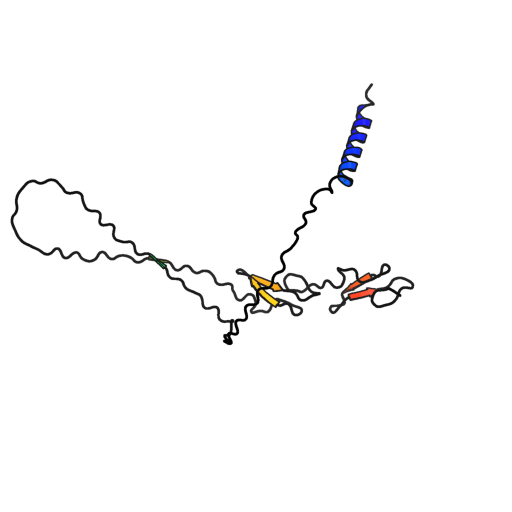 GLY A C 1
ATOM 657 O O . GLY A 1 87 ? 29.532 1.934 -74.023 1.00 48.50 87 GLY A O 1
ATOM 658 N N . THR A 1 88 ? 27.565 3.010 -74.154 1.00 42.84 88 THR A N 1
ATOM 659 C CA . THR A 1 88 ? 27.784 3.808 -72.954 1.00 42.84 88 THR A CA 1
ATOM 660 C C . THR A 1 88 ? 27.496 2.901 -71.769 1.00 42.84 88 THR A C 1
ATOM 662 O O . THR A 1 88 ? 26.350 2.712 -71.371 1.00 42.84 88 THR A O 1
ATOM 665 N N . THR A 1 89 ? 28.543 2.285 -71.225 1.00 46.06 89 THR A N 1
ATOM 666 C CA . THR A 1 89 ? 28.475 1.545 -69.967 1.00 46.06 89 THR A CA 1
ATOM 667 C C . THR A 1 89 ? 28.192 2.544 -68.846 1.00 46.06 89 THR A C 1
ATOM 669 O O . THR A 1 89 ? 29.109 3.142 -68.282 1.00 46.06 89 THR A O 1
ATOM 672 N N . SER A 1 90 ? 26.918 2.766 -68.521 1.00 56.56 90 SER A N 1
ATOM 673 C CA . SER A 1 90 ? 26.529 3.508 -67.324 1.00 56.56 90 SER A CA 1
ATOM 674 C C . SER A 1 90 ? 26.981 2.712 -66.098 1.00 56.56 90 SER A C 1
ATOM 676 O O . SER A 1 90 ? 26.403 1.676 -65.766 1.00 56.56 90 SER A O 1
ATOM 678 N N . LYS A 1 91 ? 28.047 3.164 -65.430 1.00 56.22 91 LYS A N 1
ATOM 679 C CA . LYS A 1 91 ? 28.449 2.634 -64.122 1.00 56.22 91 LYS A CA 1
ATOM 680 C C . LYS A 1 91 ? 27.290 2.884 -63.140 1.00 56.22 91 LYS A C 1
ATOM 682 O O . LYS A 1 91 ? 26.791 4.009 -63.124 1.00 56.22 91 LYS A O 1
ATOM 687 N N . PRO A 1 92 ? 26.839 1.892 -62.347 1.00 53.38 92 PRO A N 1
ATOM 688 C CA . PRO A 1 92 ? 25.715 2.098 -61.439 1.00 53.38 92 PRO A CA 1
ATOM 689 C C . PRO A 1 92 ? 26.033 3.239 -60.467 1.00 53.38 92 PRO A C 1
ATOM 691 O O . PRO A 1 92 ? 27.092 3.247 -59.831 1.00 53.38 92 PRO A O 1
ATOM 694 N N . ILE A 1 93 ? 25.123 4.213 -60.377 1.00 57.44 93 ILE A N 1
ATOM 695 C CA . ILE A 1 93 ? 25.147 5.231 -59.325 1.00 57.44 93 ILE A CA 1
ATOM 696 C C . ILE A 1 93 ? 24.990 4.468 -58.011 1.00 57.44 93 ILE A C 1
ATOM 698 O O . ILE A 1 93 ? 24.043 3.704 -57.845 1.00 57.44 93 ILE A O 1
ATOM 702 N N . SER A 1 94 ? 25.950 4.631 -57.101 1.00 58.94 94 SER A N 1
ATOM 703 C CA . SER A 1 94 ? 25.910 4.021 -55.773 1.00 58.94 94 SER A CA 1
ATOM 704 C C . SER A 1 94 ? 24.730 4.609 -54.999 1.00 58.94 94 SER A C 1
ATOM 706 O O . SER A 1 94 ? 24.868 5.646 -54.355 1.00 58.94 94 SER A O 1
ATOM 708 N N . THR A 1 95 ? 23.562 3.974 -55.082 1.00 60.59 95 THR A N 1
ATOM 709 C CA . THR A 1 95 ? 22.401 4.310 -54.257 1.00 60.59 95 THR A CA 1
ATOM 710 C C . THR A 1 95 ? 22.783 4.086 -52.798 1.00 60.59 95 THR A C 1
ATOM 712 O O . THR A 1 95 ? 23.059 2.958 -52.390 1.00 60.59 95 THR A O 1
ATOM 715 N N . ALA A 1 96 ? 22.869 5.163 -52.019 1.00 70.06 96 ALA A N 1
ATOM 716 C CA . ALA A 1 96 ? 23.137 5.075 -50.593 1.00 70.06 96 ALA A CA 1
ATOM 717 C C . ALA A 1 96 ? 21.850 4.657 -49.869 1.00 70.06 96 ALA A C 1
ATOM 719 O O . ALA A 1 96 ? 20.881 5.413 -49.829 1.00 70.06 96 ALA A O 1
ATOM 720 N N . SER A 1 97 ? 21.835 3.453 -49.304 1.00 73.81 97 SER A N 1
ATOM 721 C CA . SER A 1 97 ? 20.747 2.982 -48.446 1.00 73.81 97 SER A CA 1
ATOM 722 C C . SER A 1 97 ? 20.909 3.596 -47.055 1.00 73.81 97 SER A C 1
ATOM 724 O O . SER A 1 97 ? 21.881 3.295 -46.360 1.00 73.81 97 SER A O 1
ATOM 726 N N . ILE A 1 98 ? 19.974 4.444 -46.624 1.00 77.62 98 ILE A N 1
ATOM 727 C CA . ILE A 1 98 ? 19.964 4.952 -45.247 1.00 77.62 98 ILE A CA 1
ATOM 728 C C . ILE A 1 98 ? 19.176 3.955 -44.398 1.00 77.62 98 ILE A C 1
ATOM 730 O O . ILE A 1 98 ? 17.981 3.749 -44.609 1.00 77.62 98 ILE A O 1
ATOM 734 N N . SER A 1 99 ? 19.859 3.323 -43.443 1.00 74.50 99 SER A N 1
ATOM 735 C CA . SER A 1 99 ? 19.221 2.488 -42.422 1.00 74.50 99 SER A CA 1
ATOM 736 C C . SER A 1 99 ? 19.014 3.339 -41.177 1.00 74.50 99 SER A C 1
ATOM 738 O O . SER A 1 99 ? 19.989 3.752 -40.550 1.00 74.50 99 SER A O 1
ATOM 740 N N . ILE A 1 100 ? 17.760 3.631 -40.833 1.00 76.25 100 ILE A N 1
ATOM 741 C CA . ILE A 1 100 ? 17.433 4.315 -39.579 1.00 76.25 100 ILE A CA 1
ATOM 742 C C . ILE A 1 100 ? 17.075 3.243 -38.558 1.00 76.25 100 ILE A C 1
ATOM 744 O O . ILE A 1 100 ? 16.101 2.510 -38.723 1.00 76.25 100 ILE A O 1
ATOM 748 N N . THR A 1 101 ? 17.870 3.153 -37.497 1.00 74.12 101 THR A N 1
ATOM 749 C CA . THR A 1 101 ? 17.563 2.321 -36.335 1.00 74.12 101 THR A CA 1
ATOM 750 C C . THR A 1 101 ? 16.740 3.144 -35.355 1.00 74.12 101 THR A C 1
ATOM 752 O O . THR A 1 101 ? 17.265 4.058 -34.716 1.00 74.12 101 THR A O 1
ATOM 755 N N . VAL A 1 102 ? 15.446 2.842 -35.242 1.00 73.00 102 VAL A N 1
ATOM 756 C CA . VAL A 1 102 ? 14.604 3.404 -34.182 1.00 73.00 102 VAL A CA 1
ATOM 757 C C . VAL A 1 102 ? 14.710 2.479 -32.978 1.00 73.00 102 VAL A C 1
ATOM 759 O O . VAL A 1 102 ? 14.116 1.405 -32.955 1.00 73.00 102 VAL A O 1
ATOM 762 N N . THR A 1 103 ? 15.488 2.890 -31.980 1.00 63.84 103 THR A N 1
ATOM 763 C CA . THR A 1 103 ? 15.542 2.205 -30.689 1.00 63.84 103 THR A CA 1
ATOM 764 C C . THR A 1 103 ? 14.407 2.748 -29.830 1.00 63.84 103 THR A C 1
ATOM 766 O O . THR A 1 103 ? 14.553 3.773 -29.164 1.00 63.84 103 THR A O 1
ATOM 769 N N . THR A 1 104 ? 13.243 2.101 -29.847 1.00 67.06 104 THR A N 1
ATOM 770 C CA . THR A 1 104 ? 12.298 2.284 -28.743 1.00 67.06 104 THR A CA 1
ATOM 771 C C . THR A 1 104 ? 12.958 1.664 -27.520 1.00 67.06 104 THR A C 1
ATOM 773 O O . THR A 1 104 ? 13.215 0.462 -27.510 1.00 67.06 104 THR A O 1
ATOM 776 N N . LYS A 1 105 ? 13.327 2.489 -26.534 1.00 69.25 105 LYS A N 1
ATOM 777 C CA . LYS A 1 105 ? 13.813 2.011 -25.238 1.00 69.25 105 LYS A CA 1
ATOM 778 C C . LYS A 1 105 ? 12.708 1.126 -24.658 1.00 69.25 105 LYS A C 1
ATOM 780 O O . LYS A 1 105 ? 11.672 1.654 -24.266 1.00 69.25 105 LYS A O 1
ATOM 785 N N . GLU A 1 106 ? 12.901 -0.191 -24.699 1.00 64.69 106 GLU A N 1
ATOM 786 C CA . GLU A 1 106 ? 12.034 -1.126 -23.986 1.00 64.69 106 GLU A CA 1
ATOM 787 C C . GLU A 1 106 ? 12.002 -0.731 -22.503 1.00 64.69 106 GLU A C 1
ATOM 789 O O . GLU A 1 106 ? 13.013 -0.218 -21.993 1.00 64.69 106 GLU A O 1
ATOM 794 N N . PRO A 1 107 ? 10.854 -0.921 -21.830 1.00 61.31 107 PRO A N 1
ATOM 795 C CA . PRO A 1 107 ? 10.740 -0.670 -20.403 1.00 61.31 107 PRO A CA 1
ATOM 796 C C . PRO A 1 107 ? 11.861 -1.444 -19.710 1.00 61.31 107 PRO A C 1
ATOM 798 O O . PRO A 1 107 ? 12.097 -2.616 -20.010 1.00 61.31 107 PRO A O 1
ATOM 801 N N . GLY A 1 108 ? 12.627 -0.764 -18.854 1.00 66.69 108 GLY A N 1
ATOM 802 C CA . GLY A 1 108 ? 13.547 -1.494 -17.988 1.00 66.69 108 GLY A CA 1
ATOM 803 C C . GLY A 1 108 ? 12.729 -2.486 -17.168 1.00 66.69 108 GLY A C 1
ATOM 804 O O . GLY A 1 108 ? 11.565 -2.221 -16.920 1.00 66.69 108 GLY A O 1
ATOM 805 N N . ASP A 1 109 ? 13.310 -3.608 -16.753 1.00 79.31 109 ASP A N 1
ATOM 806 C CA . ASP A 1 109 ? 12.651 -4.497 -15.791 1.00 79.31 109 ASP A CA 1
ATOM 807 C C . ASP A 1 109 ? 12.651 -3.804 -14.416 1.00 79.31 109 ASP A C 1
ATOM 809 O O . ASP A 1 109 ? 13.527 -4.013 -13.566 1.00 79.31 109 ASP A O 1
ATOM 813 N N . HIS A 1 110 ? 11.728 -2.859 -14.252 1.00 86.88 110 HIS A N 1
ATOM 814 C CA . HIS A 1 110 ? 11.509 -2.078 -13.048 1.00 86.88 110 HIS A CA 1
ATOM 815 C C . HIS A 1 110 ? 10.951 -2.963 -11.921 1.00 86.88 110 HIS A C 1
ATOM 817 O O . HIS A 1 110 ? 11.143 -2.647 -10.742 1.00 86.88 110 HIS A O 1
ATOM 823 N N . CYS A 1 111 ? 10.351 -4.105 -12.264 1.00 93.00 111 CYS A N 1
ATOM 824 C CA . CYS A 1 111 ? 9.855 -5.102 -11.326 1.00 93.00 111 CYS A CA 1
ATOM 825 C C . CYS A 1 111 ? 10.899 -6.127 -10.852 1.00 93.00 111 CYS A C 1
ATOM 827 O O . CYS A 1 111 ? 10.669 -6.766 -9.826 1.00 93.00 111 CYS A O 1
ATOM 829 N N . SER A 1 112 ? 12.070 -6.227 -11.489 1.00 90.06 112 SER A N 1
ATOM 830 C CA . SER A 1 112 ? 13.162 -7.155 -11.125 1.00 90.06 112 SER A CA 1
ATOM 831 C C . SER A 1 112 ? 13.538 -7.151 -9.641 1.00 90.06 112 SER A C 1
ATOM 833 O O . SER A 1 112 ? 13.910 -8.177 -9.068 1.00 90.06 112 SER A O 1
ATOM 835 N N . SER A 1 113 ? 13.447 -5.985 -9.000 1.00 90.75 113 SER A N 1
ATOM 836 C CA . SER A 1 113 ? 13.794 -5.790 -7.590 1.00 90.75 113 SER A CA 1
ATOM 837 C C . SER A 1 113 ? 12.648 -6.072 -6.611 1.00 90.75 113 SER A C 1
ATOM 839 O O . SER A 1 113 ? 12.857 -5.979 -5.402 1.00 90.75 113 SER A O 1
ATOM 841 N N . ASN A 1 114 ? 11.458 -6.429 -7.110 1.00 91.94 114 ASN A N 1
ATOM 842 C CA . ASN A 1 114 ? 10.212 -6.551 -6.350 1.00 91.94 114 ASN A CA 1
ATOM 843 C C . ASN A 1 114 ? 9.985 -5.349 -5.411 1.00 91.94 114 ASN A C 1
ATOM 845 O O . ASN A 1 114 ? 10.025 -5.495 -4.184 1.00 91.94 114 ASN A O 1
ATOM 849 N N . PRO A 1 115 ? 9.766 -4.143 -5.969 1.00 94.62 115 PRO A N 1
ATOM 850 C CA . PRO A 1 115 ? 9.597 -2.937 -5.163 1.00 94.62 115 PRO A CA 1
ATOM 851 C C . PRO A 1 115 ? 8.350 -2.996 -4.265 1.00 94.62 115 PRO A C 1
ATOM 853 O O . PRO A 1 115 ? 8.366 -2.435 -3.169 1.00 94.62 115 PRO A O 1
ATOM 856 N N . CYS A 1 116 ? 7.302 -3.712 -4.682 1.00 96.94 116 CYS A N 1
ATOM 857 C CA . CYS A 1 116 ? 6.032 -3.810 -3.965 1.00 96.94 116 CYS A CA 1
ATOM 858 C C . CYS A 1 116 ? 6.144 -4.626 -2.665 1.00 96.94 116 CYS A C 1
ATOM 860 O O . CYS A 1 116 ? 6.588 -5.774 -2.653 1.00 96.94 116 CYS A O 1
ATOM 862 N N . LYS A 1 117 ? 5.710 -4.030 -1.556 1.00 94.44 117 LYS A N 1
ATOM 863 C CA . LYS A 1 117 ? 5.629 -4.627 -0.220 1.00 94.44 117 LYS A CA 1
ATOM 864 C C . LYS A 1 117 ? 4.280 -5.305 0.003 1.00 94.44 117 LYS A C 1
ATOM 866 O O . LYS A 1 117 ? 3.353 -5.153 -0.787 1.00 94.44 117 LYS A O 1
ATOM 871 N N . ASN A 1 118 ? 4.187 -6.040 1.111 1.00 93.12 118 ASN A N 1
ATOM 872 C CA . ASN A 1 118 ? 2.930 -6.563 1.650 1.00 93.12 118 ASN A CA 1
ATOM 873 C C . ASN A 1 118 ? 2.074 -7.338 0.627 1.00 93.12 118 ASN A C 1
ATOM 875 O O . ASN A 1 118 ? 0.869 -7.118 0.506 1.00 93.12 118 ASN A O 1
ATOM 879 N N . ASP A 1 119 ? 2.723 -8.232 -0.124 1.00 92.88 119 ASP A N 1
ATOM 880 C CA . ASP A 1 119 ? 2.115 -9.049 -1.184 1.00 92.88 119 ASP A CA 1
ATOM 881 C C . ASP A 1 119 ? 1.480 -8.240 -2.336 1.00 92.88 119 ASP A C 1
ATOM 883 O O . ASP A 1 119 ? 0.568 -8.716 -3.018 1.00 92.88 119 ASP A O 1
ATOM 887 N N . GLY A 1 120 ? 1.950 -7.009 -2.566 1.00 95.00 120 GLY A N 1
ATOM 888 C CA . GLY A 1 120 ? 1.609 -6.230 -3.753 1.00 95.00 120 GLY A CA 1
ATOM 889 C C . GLY A 1 12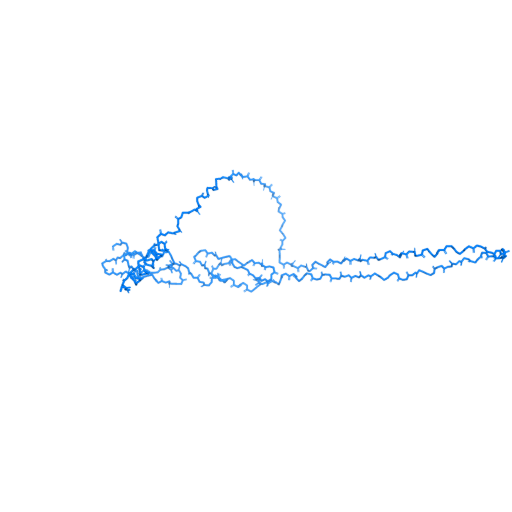0 ? 2.164 -6.862 -5.034 1.00 95.00 120 GLY A C 1
ATOM 890 O O . GLY A 1 120 ? 3.268 -7.405 -5.048 1.00 95.00 120 GLY A O 1
ATOM 891 N N . THR A 1 121 ? 1.402 -6.781 -6.125 1.00 96.19 121 THR A N 1
ATOM 892 C CA . THR A 1 121 ? 1.835 -7.252 -7.452 1.00 96.19 121 THR A CA 1
ATOM 893 C C . THR A 1 121 ? 2.516 -6.117 -8.207 1.00 96.19 121 THR A C 1
ATOM 895 O O . THR A 1 121 ? 1.956 -5.026 -8.288 1.00 96.19 121 THR A O 1
ATOM 898 N N . CYS A 1 122 ? 3.708 -6.359 -8.750 1.00 95.69 122 CYS A N 1
ATOM 899 C CA . CYS A 1 122 ? 4.418 -5.379 -9.568 1.00 95.69 122 CYS A CA 1
ATOM 900 C C . CYS A 1 122 ? 4.009 -5.498 -11.039 1.00 95.69 122 CYS A C 1
ATOM 902 O O . CYS A 1 122 ? 4.026 -6.595 -11.595 1.00 95.69 122 CYS A O 1
ATOM 904 N N . GLU A 1 123 ? 3.657 -4.372 -11.653 1.00 94.31 123 GLU A N 1
ATOM 905 C CA . GLU A 1 123 ? 3.353 -4.240 -13.077 1.00 94.31 123 GLU A CA 1
ATOM 906 C C . GLU A 1 123 ? 4.337 -3.256 -13.721 1.00 94.31 123 GLU A C 1
ATOM 908 O O . GLU A 1 123 ? 4.580 -2.175 -13.184 1.00 94.31 123 GLU A O 1
ATOM 913 N N . GLU A 1 124 ? 4.886 -3.608 -14.882 1.00 90.25 124 GLU A N 1
ATOM 914 C CA . GLU A 1 124 ? 5.675 -2.681 -15.699 1.00 90.25 124 GLU A CA 1
ATOM 915 C C . GLU A 1 124 ? 4.771 -1.580 -16.273 1.00 90.25 124 GLU A C 1
ATOM 917 O O . GLU A 1 124 ? 3.738 -1.868 -16.878 1.00 90.25 124 GLU A O 1
ATOM 922 N N . ASP A 1 125 ? 5.169 -0.315 -16.126 1.00 84.44 125 ASP A N 1
ATOM 923 C CA . ASP A 1 125 ? 4.418 0.854 -16.601 1.00 84.44 125 ASP A CA 1
ATOM 924 C C . ASP A 1 125 ? 5.276 1.723 -17.525 1.00 84.44 125 ASP A C 1
ATOM 926 O O . ASP A 1 125 ? 5.553 2.880 -17.214 1.00 84.44 125 ASP A O 1
ATOM 930 N N . GLY A 1 126 ? 5.751 1.137 -18.635 1.00 79.75 126 GLY A N 1
ATOM 931 C CA . GLY A 1 126 ? 6.401 1.766 -19.806 1.00 79.75 126 GLY A CA 1
ATOM 932 C C . GLY A 1 126 ? 7.712 2.539 -19.567 1.00 79.75 126 GLY A C 1
ATOM 933 O O . GLY A 1 126 ? 8.684 2.392 -20.303 1.00 79.75 126 GLY A O 1
ATOM 934 N N . THR A 1 127 ? 7.734 3.394 -18.555 1.00 81.12 127 THR A N 1
ATOM 935 C CA . THR A 1 127 ? 8.831 4.226 -18.065 1.00 81.12 127 THR A CA 1
ATOM 936 C C . THR A 1 127 ? 9.219 3.917 -16.612 1.00 81.12 127 THR A C 1
ATOM 938 O O . THR A 1 127 ? 10.200 4.487 -16.129 1.00 81.12 127 THR A O 1
ATOM 941 N N . GLY A 1 128 ? 8.471 3.047 -15.922 1.00 88.44 128 GLY A N 1
ATOM 942 C CA . GLY A 1 128 ? 8.668 2.698 -14.515 1.00 88.44 128 GLY A CA 1
ATOM 943 C C . GLY A 1 128 ? 7.908 1.431 -14.113 1.00 88.44 128 GLY A C 1
ATOM 944 O O . GLY A 1 128 ? 7.592 0.604 -14.962 1.00 88.44 128 GLY A O 1
ATOM 945 N N . PHE A 1 129 ? 7.595 1.305 -12.823 1.00 92.31 129 PHE A N 1
ATOM 946 C CA . PHE A 1 129 ? 6.741 0.246 -12.283 1.00 92.31 129 PHE A CA 1
ATOM 947 C C . PHE A 1 129 ? 5.488 0.842 -11.637 1.00 92.31 129 PHE A C 1
ATOM 949 O O . PHE A 1 129 ? 5.469 2.002 -11.224 1.00 92.31 129 PHE A O 1
ATOM 956 N N . LYS A 1 130 ? 4.469 0.007 -11.472 1.00 94.31 130 LYS A N 1
ATOM 957 C CA . LYS A 1 130 ? 3.263 0.289 -10.703 1.00 94.31 130 LYS A CA 1
ATOM 958 C C . LYS A 1 130 ? 2.961 -0.893 -9.790 1.00 94.31 130 LYS A C 1
ATOM 960 O O . LYS A 1 130 ? 2.895 -2.032 -10.240 1.00 94.31 130 LYS A O 1
ATOM 965 N N . CYS A 1 131 ? 2.728 -0.625 -8.509 1.00 97.12 131 CYS A N 1
ATOM 966 C CA . CYS A 1 131 ? 2.294 -1.652 -7.569 1.00 97.12 131 CYS A CA 1
ATOM 967 C C . CYS A 1 131 ? 0.766 -1.730 -7.488 1.00 97.12 131 CYS A C 1
ATOM 969 O O . CYS A 1 131 ? 0.080 -0.745 -7.213 1.00 97.12 131 CYS A O 1
ATOM 971 N N . VAL A 1 132 ? 0.222 -2.928 -7.689 1.00 96.50 132 VAL A N 1
ATOM 972 C CA . VAL A 1 132 ? -1.167 -3.267 -7.378 1.00 96.50 132 VAL A CA 1
ATOM 973 C C . VAL A 1 132 ? -1.212 -3.807 -5.955 1.00 96.50 132 VAL A C 1
ATOM 975 O O . VAL A 1 132 ? -0.824 -4.945 -5.687 1.00 96.50 132 VAL A O 1
ATOM 978 N N . CYS A 1 133 ? -1.671 -2.968 -5.030 1.00 94.50 133 CYS A N 1
ATOM 979 C CA . CYS A 1 133 ? -1.700 -3.306 -3.614 1.00 94.50 133 CYS A CA 1
ATOM 980 C C . CYS A 1 133 ? -2.875 -4.212 -3.264 1.00 94.50 133 CYS A C 1
ATOM 982 O O . CYS A 1 133 ? -4.029 -3.942 -3.610 1.00 94.50 133 CYS A O 1
ATOM 984 N N . LYS A 1 134 ? -2.583 -5.273 -2.512 1.00 91.19 134 LYS A N 1
ATOM 985 C CA . LYS A 1 134 ? -3.611 -6.085 -1.876 1.00 91.19 134 LYS A CA 1
ATOM 986 C C . LYS A 1 134 ? -4.164 -5.321 -0.679 1.00 91.19 134 LYS A C 1
ATOM 988 O O . LYS A 1 134 ? -3.408 -4.811 0.143 1.00 91.19 134 LYS A O 1
ATOM 993 N N . GLY A 1 135 ? -5.488 -5.249 -0.566 1.00 84.94 135 GLY A N 1
ATOM 994 C CA . GLY A 1 135 ? -6.110 -4.664 0.617 1.00 84.94 135 GLY A CA 1
ATOM 995 C C . GLY A 1 135 ? -5.633 -5.390 1.887 1.00 84.94 135 GLY A C 1
ATOM 996 O O . GLY A 1 135 ? -5.584 -6.624 1.874 1.00 84.94 135 GLY A O 1
ATOM 997 N N . PRO A 1 136 ? -5.280 -4.665 2.962 1.00 88.25 136 PRO A N 1
ATOM 998 C CA . PRO A 1 136 ? -5.552 -3.249 3.207 1.00 88.25 136 PRO A CA 1
ATOM 999 C C . PRO A 1 136 ? -4.318 -2.331 3.081 1.00 88.25 136 PRO A C 1
ATOM 1001 O O . PRO A 1 136 ? -4.113 -1.436 3.903 1.00 88.25 136 PRO A O 1
ATOM 1004 N N . TRP A 1 137 ? -3.503 -2.543 2.046 1.00 90.56 137 TRP A N 1
ATOM 1005 C CA . TRP A 1 137 ? -2.306 -1.749 1.763 1.00 90.56 137 TRP A CA 1
ATOM 1006 C C . TRP A 1 137 ? -2.529 -0.730 0.640 1.00 90.56 137 TRP A C 1
ATOM 1008 O O . TRP A 1 137 ? -3.373 -0.918 -0.239 1.00 90.56 137 TRP A O 1
ATOM 1018 N N . LYS A 1 138 ? -1.766 0.360 0.678 1.00 90.00 138 LYS A N 1
ATOM 1019 C CA . LYS A 1 138 ? -1.739 1.468 -0.284 1.00 90.00 138 LYS A CA 1
ATOM 1020 C C . LYS A 1 138 ? -0.337 2.106 -0.301 1.00 90.00 138 LYS A C 1
ATOM 1022 O O . LYS A 1 138 ? 0.547 1.682 0.438 1.00 90.00 138 LYS A O 1
ATOM 1027 N N . GLY A 1 139 ? -0.149 3.131 -1.126 1.00 92.00 139 GLY A N 1
ATOM 1028 C CA . GLY A 1 139 ? 1.150 3.781 -1.333 1.00 92.00 139 GLY A CA 1
ATOM 1029 C C . GLY A 1 139 ? 1.791 3.350 -2.649 1.00 92.00 139 GLY A C 1
ATOM 1030 O O . GLY A 1 139 ? 1.262 2.485 -3.348 1.00 92.00 139 GLY A O 1
ATOM 1031 N N . GLU A 1 140 ? 2.911 3.974 -3.002 1.00 94.81 140 GLU A N 1
ATOM 1032 C CA . GLU A 1 140 ? 3.606 3.718 -4.274 1.00 94.81 140 GLU A CA 1
ATOM 1033 C C . GLU A 1 140 ? 4.169 2.292 -4.331 1.00 94.81 140 GLU A C 1
ATOM 1035 O O . GLU A 1 140 ? 4.150 1.643 -5.376 1.00 94.81 140 GLU A O 1
ATOM 1040 N N . THR A 1 141 ? 4.598 1.778 -3.179 1.00 95.69 141 THR A N 1
ATOM 1041 C CA . THR A 1 141 ? 5.155 0.436 -3.002 1.00 95.69 141 THR A CA 1
ATOM 1042 C C . THR A 1 141 ? 4.322 -0.427 -2.056 1.00 95.69 141 THR A C 1
ATOM 1044 O O . THR A 1 141 ? 4.811 -1.438 -1.564 1.00 95.69 141 THR A O 1
ATOM 1047 N N . CYS A 1 142 ? 3.056 -0.079 -1.806 1.00 94.88 142 CYS A N 1
ATOM 1048 C CA . CYS A 1 142 ? 2.176 -0.781 -0.860 1.00 94.88 142 CYS A CA 1
ATOM 1049 C C . CYS A 1 142 ? 2.693 -0.804 0.590 1.00 94.88 142 CYS A C 1
ATOM 1051 O O . CYS A 1 142 ? 2.440 -1.750 1.335 1.00 94.88 142 CYS A O 1
ATOM 1053 N N . GLU A 1 143 ? 3.450 0.216 0.984 1.00 91.31 143 GLU A N 1
ATOM 1054 C CA . GLU A 1 143 ? 4.080 0.365 2.295 1.00 91.31 143 GLU A CA 1
ATOM 1055 C C . GLU A 1 143 ? 3.137 0.905 3.376 1.00 91.31 143 GLU A C 1
ATOM 1057 O O . GLU A 1 143 ? 3.368 0.678 4.563 1.00 91.31 143 GLU A O 1
ATOM 1062 N N . GLU A 1 144 ? 2.073 1.601 2.980 1.00 88.25 144 GLU A N 1
ATOM 1063 C CA . GLU A 1 144 ? 1.113 2.207 3.896 1.00 88.25 144 GLU A CA 1
ATOM 1064 C C . GLU A 1 144 ? -0.089 1.287 4.101 1.00 88.25 144 GLU A C 1
ATOM 1066 O O . GLU A 1 144 ? -0.610 0.703 3.151 1.00 88.25 144 GLU A O 1
ATOM 1071 N N . SER A 1 145 ? -0.590 1.194 5.329 1.00 88.00 145 SER A N 1
ATOM 1072 C CA . SER A 1 145 ? -1.844 0.498 5.613 1.00 88.00 145 SER A CA 1
ATOM 1073 C C . SER A 1 145 ? -3.021 1.483 5.634 1.00 88.00 145 SER A C 1
ATOM 1075 O O . SER A 1 145 ? -2.834 2.700 5.706 1.00 88.00 145 SER A O 1
ATOM 1077 N N . PHE A 1 146 ? -4.254 0.988 5.512 1.00 87.50 146 PHE A N 1
ATOM 1078 C CA . PHE A 1 146 ? -5.453 1.814 5.696 1.00 87.50 146 PHE A CA 1
ATOM 1079 C C . PHE A 1 146 ? -6.417 1.275 6.753 1.00 87.50 146 PHE A C 1
ATOM 1081 O O . PHE A 1 146 ? -7.583 1.678 6.768 1.00 87.50 146 PHE A O 1
ATOM 1088 N N . TYR A 1 147 ? -5.946 0.419 7.667 1.00 88.94 147 TYR A N 1
ATOM 1089 C CA . TYR A 1 147 ? -6.797 -0.219 8.678 1.00 88.94 147 TYR A CA 1
ATOM 1090 C C . TYR A 1 147 ? -7.611 0.796 9.502 1.00 88.94 147 TYR A C 1
ATOM 1092 O O . TYR A 1 147 ? -8.780 0.549 9.796 1.00 88.94 147 TYR A O 1
ATOM 1100 N N . CYS A 1 148 ? -7.045 1.970 9.808 1.00 90.06 148 CYS A N 1
ATOM 1101 C CA . CYS A 1 148 ? -7.754 3.020 10.544 1.00 90.06 148 CYS A CA 1
ATOM 1102 C C . CYS A 1 148 ? -8.513 4.026 9.665 1.00 90.06 148 CYS A C 1
ATOM 1104 O O . CYS A 1 148 ? -9.303 4.811 10.186 1.00 90.06 148 CYS A O 1
ATOM 1106 N N . SER A 1 149 ? -8.346 4.004 8.338 1.00 87.50 149 SER A N 1
ATOM 1107 C CA . SER A 1 149 ? -8.964 4.999 7.442 1.00 87.50 149 SER A CA 1
ATOM 1108 C C . SER A 1 149 ? -10.496 4.921 7.424 1.00 87.50 149 SER A C 1
ATOM 1110 O O . SER A 1 149 ? -11.166 5.930 7.215 1.00 87.50 149 SER A O 1
ATOM 1112 N N . SER A 1 150 ? -11.064 3.739 7.673 1.00 85.56 150 SER A N 1
ATOM 1113 C CA . SER A 1 150 ? -12.512 3.531 7.779 1.00 85.56 150 SER A CA 1
ATOM 1114 C C . SER A 1 150 ? -13.086 3.815 9.173 1.00 85.56 150 SER A C 1
ATOM 1116 O O . SER A 1 150 ? -14.282 3.614 9.366 1.00 85.56 150 SER A O 1
ATOM 1118 N N . ASN A 1 151 ? -12.267 4.266 10.135 1.00 89.69 151 ASN A N 1
ATOM 1119 C CA . ASN A 1 151 ? -12.640 4.464 11.542 1.00 89.69 151 ASN A CA 1
ATOM 1120 C C . ASN A 1 151 ? -13.415 3.263 12.123 1.00 89.69 151 ASN A C 1
ATOM 1122 O O . ASN A 1 151 ? -14.602 3.382 12.448 1.00 89.69 151 ASN A O 1
ATOM 1126 N N . PRO A 1 152 ? -12.771 2.085 12.229 1.00 92.56 152 PRO A N 1
ATOM 1127 C CA . PRO A 1 152 ? -13.432 0.887 12.741 1.00 92.56 152 PRO A CA 1
ATOM 1128 C C . PRO A 1 152 ? -13.895 1.047 14.200 1.00 92.56 152 PRO A C 1
ATOM 1130 O O . PRO A 1 152 ? -14.925 0.488 14.569 1.00 92.56 152 PRO A O 1
ATOM 1133 N N . CYS A 1 153 ? -13.197 1.857 15.002 1.00 96.50 153 CYS A N 1
ATOM 1134 C CA . CYS A 1 153 ? -13.492 2.077 16.417 1.00 96.50 153 CYS A CA 1
ATOM 1135 C C . CYS A 1 153 ? -14.766 2.907 16.634 1.00 96.50 153 CYS A C 1
ATOM 1137 O O . CYS A 1 153 ? -14.884 4.045 16.179 1.00 96.50 153 CYS A O 1
ATOM 1139 N N . LYS A 1 154 ? -15.726 2.334 17.357 1.00 96.12 154 LYS A N 1
ATOM 1140 C CA . LYS A 1 154 ? -16.981 2.953 17.791 1.00 96.12 154 LYS A CA 1
ATOM 1141 C C . LYS A 1 154 ? -16.785 3.760 19.069 1.00 96.12 154 LYS A C 1
ATOM 1143 O O . LYS A 1 154 ? -15.733 3.716 19.703 1.00 96.12 154 LYS A O 1
ATOM 1148 N N . ASN A 1 155 ? -17.827 4.508 19.430 1.00 96.81 155 ASN A N 1
ATOM 1149 C CA . ASN A 1 155 ? -17.943 5.191 20.717 1.00 96.81 155 ASN A CA 1
ATOM 1150 C C . ASN A 1 155 ? -16.726 6.060 21.091 1.00 96.81 155 ASN A C 1
ATOM 1152 O O . ASN A 1 155 ? -16.252 6.044 22.228 1.00 96.81 155 ASN A O 1
ATOM 1156 N N . ASP A 1 156 ? -16.224 6.814 20.111 1.00 95.00 156 ASP A N 1
ATOM 1157 C CA . ASP A 1 156 ? -15.051 7.687 20.237 1.00 95.00 156 ASP A CA 1
ATOM 1158 C C . ASP A 1 156 ? -13.764 6.955 20.672 1.00 95.00 156 ASP A C 1
ATOM 1160 O O . ASP A 1 156 ? -12.896 7.541 21.328 1.00 95.00 156 ASP A O 1
ATOM 1164 N N . GLY A 1 157 ? -13.638 5.669 20.325 1.00 96.44 157 GLY A N 1
ATOM 1165 C CA . GLY A 1 157 ? -12.400 4.912 20.473 1.00 96.44 157 GLY A CA 1
ATOM 1166 C C . GLY A 1 157 ? -11.304 5.418 19.532 1.00 96.44 157 GLY A C 1
ATOM 1167 O O . GLY A 1 157 ? -11.564 5.771 18.381 1.00 96.44 157 GLY A O 1
ATOM 1168 N N . THR A 1 158 ? -10.061 5.436 20.012 1.00 96.25 158 THR A N 1
ATOM 1169 C CA . THR A 1 158 ? -8.898 5.803 19.192 1.00 96.25 158 THR A CA 1
ATOM 1170 C C . THR A 1 158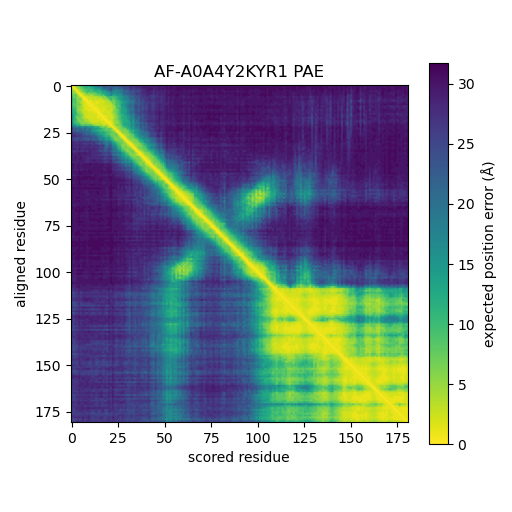 ? -8.437 4.590 18.395 1.00 96.25 158 THR A C 1
ATOM 1172 O O . THR A 1 158 ? -8.182 3.542 18.981 1.00 96.25 158 THR A O 1
ATOM 1175 N N . CYS A 1 159 ? -8.306 4.729 17.077 1.00 95.06 159 CYS A N 1
ATOM 1176 C CA . CYS A 1 159 ? -7.745 3.684 16.225 1.00 95.06 159 CYS A CA 1
ATOM 1177 C C . CYS A 1 159 ? -6.223 3.809 16.134 1.00 95.06 159 CYS A C 1
ATOM 1179 O O . CYS A 1 159 ? -5.713 4.890 15.840 1.00 95.06 159 CYS A O 1
ATOM 1181 N N . GLU A 1 160 ? -5.517 2.704 16.347 1.00 93.38 160 GLU A N 1
ATOM 1182 C CA . GLU A 1 160 ? -4.077 2.571 16.129 1.00 93.38 160 GLU A CA 1
ATOM 1183 C C . GLU A 1 160 ? -3.811 1.453 15.115 1.00 93.38 160 GLU A C 1
ATOM 1185 O O . GLU A 1 160 ? -4.437 0.397 15.174 1.00 93.38 160 GLU A O 1
ATOM 1190 N N . GLU A 1 161 ? -2.891 1.668 14.175 1.00 88.88 161 GLU A N 1
ATOM 1191 C CA . GLU A 1 161 ? -2.463 0.625 13.235 1.00 88.88 161 GLU A CA 1
ATOM 1192 C C . GLU A 1 161 ? -1.394 -0.254 13.904 1.00 88.88 161 GLU A C 1
ATOM 1194 O O . GLU A 1 161 ? -0.380 0.255 14.374 1.00 88.88 161 GLU A O 1
ATOM 1199 N N . ASP A 1 162 ? -1.609 -1.573 13.946 1.00 81.00 162 ASP A N 1
ATOM 1200 C CA . ASP A 1 162 ? -0.735 -2.541 14.642 1.00 81.00 162 ASP A CA 1
ATOM 1201 C C . ASP A 1 162 ? 0.168 -3.323 13.663 1.00 81.00 162 ASP A C 1
ATOM 1203 O O . ASP A 1 162 ? 0.540 -4.474 13.886 1.00 81.00 162 ASP A O 1
ATOM 1207 N N . GLY A 1 163 ? 0.443 -2.741 12.487 1.00 73.31 163 GLY A N 1
ATOM 1208 C CA . GLY A 1 163 ? 1.261 -3.322 11.407 1.00 73.31 163 GLY A CA 1
ATOM 1209 C C . GLY A 1 163 ? 0.666 -4.555 10.705 1.00 73.31 163 GLY A C 1
ATOM 1210 O O . GLY A 1 163 ? 0.996 -4.831 9.559 1.00 73.31 163 GLY A O 1
ATOM 1211 N N . THR A 1 164 ? -0.242 -5.278 11.354 1.00 76.88 164 THR A N 1
ATOM 1212 C CA . THR A 1 164 ? -0.975 -6.436 10.813 1.00 76.88 164 THR A CA 1
ATOM 1213 C C . THR A 1 164 ? -2.490 -6.223 10.815 1.00 76.88 164 THR A C 1
ATOM 1215 O O . THR A 1 164 ? -3.233 -7.073 10.332 1.00 76.88 164 THR A O 1
ATOM 1218 N N . GLY A 1 165 ? -2.950 -5.087 11.346 1.00 86.19 165 GLY A N 1
ATOM 1219 C CA . GLY A 1 165 ? -4.352 -4.814 11.629 1.00 86.19 165 GLY A CA 1
ATOM 1220 C C . GLY A 1 165 ? -4.580 -3.400 12.157 1.00 86.19 165 GLY A C 1
ATOM 1221 O O . GLY A 1 165 ? -3.694 -2.542 12.105 1.00 86.19 165 GLY A O 1
ATOM 1222 N N . PHE A 1 166 ? -5.764 -3.184 12.725 1.00 91.19 166 PHE A N 1
ATOM 1223 C CA . PHE A 1 166 ? -6.027 -2.068 13.628 1.00 91.19 166 PHE A CA 1
ATOM 1224 C C . PHE A 1 166 ? -6.217 -2.584 15.052 1.00 91.19 166 PHE A C 1
ATOM 1226 O O . PHE A 1 166 ? -6.577 -3.737 15.277 1.00 91.19 166 PHE A O 1
ATOM 1233 N N . LYS A 1 167 ? -6.054 -1.682 16.010 1.00 93.88 167 LYS A N 1
ATOM 1234 C CA . LYS A 1 167 ? -6.404 -1.86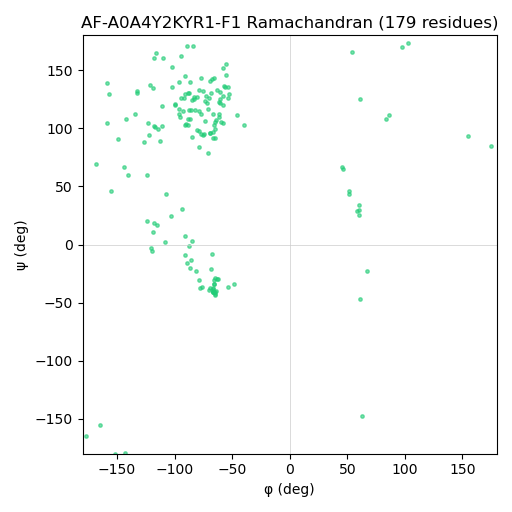7 17.407 1.00 93.88 167 LYS A CA 1
ATOM 1235 C C . LYS A 1 167 ? -7.178 -0.646 17.878 1.00 93.88 167 LYS A C 1
ATOM 1237 O O . LYS A 1 167 ? -6.749 0.488 17.672 1.00 93.88 167 LYS A O 1
ATOM 1242 N N . CYS A 1 168 ? -8.305 -0.876 18.539 1.00 96.31 168 CYS A N 1
ATOM 1243 C CA . CYS A 1 168 ? -9.081 0.197 19.139 1.00 96.31 168 CYS A CA 1
ATOM 1244 C C . CYS A 1 168 ? -8.721 0.388 20.614 1.00 96.31 168 CYS A C 1
ATOM 1246 O O . CYS A 1 168 ? -8.786 -0.539 21.421 1.00 96.31 168 CYS A O 1
ATOM 1248 N N . ILE A 1 169 ? -8.364 1.616 20.984 1.00 96.88 169 ILE A N 1
ATOM 1249 C CA . ILE A 1 169 ? -8.278 2.053 22.375 1.00 96.88 169 ILE A CA 1
ATOM 1250 C C . ILE A 1 169 ? -9.639 2.615 22.767 1.00 96.88 169 ILE A C 1
ATOM 1252 O O . ILE A 1 169 ? -10.002 3.735 22.399 1.00 96.88 169 ILE A O 1
ATOM 1256 N N . CYS A 1 170 ? -10.387 1.830 23.533 1.00 97.81 170 CYS A N 1
ATOM 1257 C CA . CYS A 1 170 ? -11.721 2.207 23.972 1.00 97.81 170 CYS A CA 1
ATOM 1258 C C . CYS A 1 170 ? -11.690 3.223 25.113 1.00 97.81 170 CYS A C 1
ATOM 1260 O O . CYS A 1 170 ? -10.842 3.180 26.010 1.00 97.81 170 CYS A O 1
ATOM 1262 N N . LYS A 1 171 ? -12.649 4.148 25.080 1.00 95.88 171 LYS A N 1
ATOM 1263 C CA . LYS A 1 171 ? -12.816 5.198 26.082 1.00 95.88 171 LYS A CA 1
ATOM 1264 C C . LYS A 1 171 ? -13.959 4.836 27.030 1.00 95.88 171 LYS A C 1
ATOM 1266 O O . LYS A 1 171 ? -15.040 4.485 26.579 1.00 95.88 171 LYS A O 1
ATOM 1271 N N . GLY A 1 172 ? -13.783 5.007 28.341 1.00 88.38 172 GLY A N 1
ATOM 1272 C CA . GLY A 1 172 ? -14.882 4.805 29.299 1.00 88.38 172 GLY A CA 1
ATOM 1273 C C . GLY A 1 172 ? -15.405 3.359 29.315 1.00 88.38 172 GLY A C 1
ATOM 1274 O O . GLY A 1 172 ? -14.595 2.455 29.152 1.00 88.38 172 GLY A O 1
ATOM 1275 N N . PRO A 1 173 ? -16.706 3.099 29.562 1.00 94.94 173 PRO A N 1
ATOM 1276 C CA . PRO A 1 173 ? -17.180 1.738 29.825 1.00 94.94 173 PRO A CA 1
ATOM 1277 C C . PRO A 1 173 ? -17.095 0.800 28.612 1.00 94.94 173 PRO A C 1
ATOM 1279 O O . PRO A 1 173 ? -17.306 -0.396 28.799 1.00 94.94 173 PRO A O 1
ATOM 1282 N N . TRP A 1 174 ? -16.775 1.338 27.429 1.00 97.94 174 TRP A N 1
ATOM 1283 C CA . TRP A 1 174 ? -16.767 0.616 26.167 1.00 97.94 174 TRP A CA 1
ATOM 1284 C C . TRP A 1 174 ? -15.649 -0.428 26.076 1.00 97.94 174 TRP A C 1
ATOM 1286 O O . TRP A 1 174 ? -14.515 -0.190 26.504 1.00 97.94 174 TRP A O 1
ATOM 1296 N N . LYS A 1 175 ? -15.972 -1.580 25.494 1.00 96.12 175 LYS A N 1
ATOM 1297 C CA . LYS A 1 175 ? -15.107 -2.747 25.284 1.00 96.12 175 LYS A CA 1
ATOM 1298 C C . LYS A 1 175 ? -15.415 -3.399 23.929 1.00 96.12 175 LYS A C 1
ATOM 1300 O O . LYS A 1 175 ? -16.250 -2.912 23.174 1.00 96.12 175 LYS A O 1
ATOM 1305 N N . GLY A 1 176 ? -14.712 -4.484 23.619 1.00 95.88 176 GLY A N 1
ATOM 1306 C CA . GLY A 1 176 ? -14.793 -5.167 22.326 1.00 95.88 176 GLY A CA 1
ATOM 1307 C C . GLY A 1 176 ? -13.673 -4.742 21.379 1.00 95.88 176 GLY A C 1
ATOM 1308 O O . GLY A 1 176 ? -12.918 -3.808 21.658 1.00 95.88 176 GLY A O 1
ATOM 1309 N N . GLU A 1 177 ? -13.547 -5.454 20.261 1.00 94.88 177 GLU A N 1
ATOM 1310 C CA . GLU A 1 177 ? -12.510 -5.204 19.248 1.00 94.88 177 GLU A CA 1
ATOM 1311 C C . GLU A 1 177 ? -12.701 -3.839 18.573 1.00 94.88 177 GLU A C 1
ATOM 1313 O O . GLU A 1 177 ? -11.729 -3.172 18.217 1.00 94.88 177 GLU A O 1
ATOM 1318 N N . THR A 1 178 ? -13.954 -3.387 18.468 1.00 96.12 178 THR A N 1
ATOM 1319 C CA . THR A 1 178 ? -14.326 -2.100 17.881 1.00 96.12 178 THR A CA 1
ATOM 1320 C C . THR A 1 178 ? -14.958 -1.140 18.888 1.00 96.12 178 THR A C 1
ATOM 1322 O O . THR A 1 178 ? -15.533 -0.139 18.476 1.00 96.12 178 THR A O 1
ATOM 1325 N N . CYS A 1 179 ? -14.820 -1.370 20.198 1.00 97.62 179 CYS A N 1
ATOM 1326 C CA . CYS A 1 179 ? -15.412 -0.539 21.258 1.00 97.62 179 CYS A CA 1
ATOM 1327 C C . CYS A 1 179 ? -16.948 -0.453 21.225 1.00 97.62 179 CYS A C 1
ATOM 1329 O O . CYS A 1 179 ? -17.513 0.601 21.514 1.00 97.62 179 CYS A O 1
ATOM 1331 N N . GLU A 1 180 ? -17.622 -1.526 20.827 1.00 97.00 180 GLU A N 1
ATOM 1332 C CA . GLU A 1 180 ? -19.071 -1.616 20.647 1.00 97.00 180 GLU A CA 1
ATOM 1333 C C . GLU A 1 180 ? -19.861 -2.052 21.895 1.00 97.00 180 GLU A C 1
ATOM 1335 O O . GLU A 1 180 ? -21.078 -1.853 21.919 1.00 97.00 180 GLU A O 1
ATOM 1340 N N . GLU A 1 181 ? -19.193 -2.619 22.908 1.00 94.81 181 GLU A N 1
ATOM 1341 C CA . GLU A 1 181 ? -19.807 -3.240 24.102 1.00 94.81 181 GLU A CA 1
ATOM 1342 C C . GLU A 1 181 ? -19.762 -2.373 25.357 1.00 94.81 181 GLU A C 1
ATOM 1344 O O . GLU A 1 181 ? -18.676 -1.828 25.644 1.00 94.81 181 GLU A O 1
#

Secondary structure (DSSP, 8-state):
---HHHHHHHHHHHHHHHHHHHS-----------------------------------EEEEEPPP-----PPPPPP-------------PPP----EEEEE---PPP-TTTT----TTPEEEEETTEEEEEPPTTEESTTS-EE-TTTT----TTPEEEE-SSSEEEE--TT--STTS--